Protein AF-A0A2R6RIH4-F1 (afdb_monomer_lite)

Secondary structure (DSSP, 8-state):
--HHHHHHHHHHHHHHHHHHT---SSSS-HHHHHHHHHHT--TTHHHHHHHH-TTHHHHHHHTT-----GGG-----GGGS-HHHHTTSPTTHHHHHHHHHHHHHHHHHHHHHHHHHHHHHHHHHHHHHHHHTTS-S-----TT--PPPGGGSTTSSSSSSHHHHHHHHHHHHHHHHHHHHHHHHHHHHHHHHHHHHHHHHHHHHHHHHHHHHHHHHHPPPSS-HHHHHHHHHHHHHHHHHHHHHHHHHHHHHHS--SSS----TT----------------PPPP---------------

Organism: NCBI:txid98765

Foldseek 3Di:
DALVVVLVVVVVVQVVCVVVPVDAQDPAHLLNLLVCLVVVPDPPSVVVCCSQQVCVVVVVVVVVPPDDDSVSDDSDALVNDDPVSNVVGHPCSVVSNVVSLVNVLVNLVVVLVVLVVVLVVLVVVVVVVVVVVVDPDDDDPDVVPPPDPCVLVVQPPDPDDPNVVVVVVSVVVSVVSVVVNVVVVVVVVVVVVVVVVVLVVLLVVLQVQLVVLQVQLVDDDPDDPVVNVVSNVVSNVSSVVSVVVSVVSCVVVVVDPPDPDPPPVPVPPPDPPPPPPPPDDDDDDDDDDDDDDDDDDDDDD

Sequence (301 aa):
MSEADIRLQLAEEDGSAMEEGEASLHEISPSSMLVALLELEDQHIRTVQAIYMPCLYQVLARHNIQNYLPEDSLLLLPSQLDHKDLNLCQPGLAELEEKLRDTQMCDSLDKLRIQLHIQARLINFKQQNALDGLLPDAAVVSEGNSQVSWIWMAADSSESGIGDSVLIGMQDALRVEWLKTRARVMRYNEEVQLIKEEMQRTLLTLEYSAYEWDECASVEFETCPIRQSGLMAYAARQANIHQVIKAKFSSIWSLRPLTASLQTEDLDVEGKHIEVASDNESEPASDDDIDIPGDVDSEEE

Structure (mmCIF, N/CA/C/O backbone):
data_AF-A0A2R6RIH4-F1
#
_entry.id   AF-A0A2R6RIH4-F1
#
loop_
_atom_site.group_PDB
_atom_site.id
_atom_site.type_symbol
_atom_site.label_atom_id
_atom_site.label_alt_id
_atom_site.label_comp_id
_atom_site.label_asym_id
_atom_site.label_entity_id
_atom_site.label_seq_id
_atom_site.pdbx_PDB_ins_code
_atom_site.Cartn_x
_atom_site.Cartn_y
_atom_site.Cartn_z
_atom_site.occupancy
_atom_site.B_iso_or_equiv
_atom_site.auth_seq_id
_atom_site.auth_comp_id
_atom_site.auth_asym_id
_atom_site.auth_atom_id
_atom_site.pdbx_PDB_model_num
ATOM 1 N N . MET A 1 1 ? 0.452 11.745 -17.351 1.00 62.38 1 MET A N 1
ATOM 2 C CA . MET A 1 1 ? 1.651 12.410 -16.811 1.00 62.38 1 MET A CA 1
ATOM 3 C C . MET A 1 1 ? 2.709 11.343 -16.746 1.00 62.38 1 MET A C 1
ATOM 5 O O . MET A 1 1 ? 2.379 10.268 -16.263 1.00 62.38 1 MET A O 1
ATOM 9 N N . SER A 1 2 ? 3.878 11.598 -17.319 1.00 83.44 2 SER A N 1
ATOM 10 C CA . SER A 1 2 ? 4.973 10.632 -17.303 1.00 83.44 2 SER A CA 1
ATOM 11 C C . SER A 1 2 ? 5.667 10.616 -15.941 1.00 83.44 2 SER A C 1
ATOM 13 O O . SER A 1 2 ? 5.574 11.575 -15.171 1.00 83.44 2 SER A O 1
ATOM 15 N N . GLU A 1 3 ? 6.397 9.545 -15.657 1.00 83.12 3 GLU A N 1
ATOM 16 C CA . GLU A 1 3 ? 7.291 9.425 -14.506 1.00 83.12 3 GLU A CA 1
ATOM 17 C C . GLU A 1 3 ? 8.266 10.607 -14.442 1.00 83.12 3 GLU A C 1
ATOM 19 O O . GLU A 1 3 ? 8.484 11.174 -13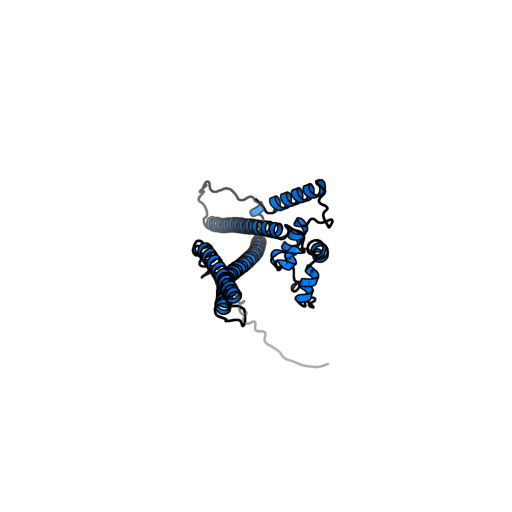.374 1.00 83.12 3 GLU A O 1
ATOM 24 N N . ALA A 1 4 ? 8.804 11.034 -15.589 1.00 84.88 4 ALA A N 1
ATOM 25 C CA . ALA A 1 4 ? 9.708 12.177 -15.677 1.00 84.88 4 ALA A CA 1
ATOM 26 C C . ALA A 1 4 ? 9.027 13.495 -15.275 1.00 84.88 4 ALA A C 1
ATOM 28 O O . ALA A 1 4 ? 9.626 14.286 -14.545 1.00 84.88 4 ALA A O 1
ATOM 29 N N . ASP A 1 5 ? 7.773 13.706 -15.689 1.00 86.88 5 ASP A N 1
ATOM 30 C CA . ASP A 1 5 ? 7.004 14.898 -15.305 1.00 86.88 5 ASP A CA 1
ATOM 31 C C . ASP A 1 5 ? 6.797 14.950 -13.788 1.00 86.88 5 ASP A C 1
ATOM 33 O O . ASP A 1 5 ? 6.859 16.014 -13.182 1.00 86.88 5 ASP A O 1
ATOM 37 N N . ILE A 1 6 ? 6.569 13.795 -13.161 1.00 87.62 6 ILE A N 1
ATOM 38 C CA . ILE A 1 6 ? 6.285 13.710 -11.726 1.00 87.62 6 ILE A CA 1
ATOM 39 C C . ILE A 1 6 ? 7.560 13.800 -10.902 1.00 87.62 6 ILE A C 1
ATOM 41 O O . ILE A 1 6 ? 7.557 14.468 -9.876 1.00 87.62 6 ILE A O 1
ATOM 45 N N . ARG A 1 7 ? 8.670 13.226 -11.372 1.00 87.06 7 ARG A N 1
ATOM 46 C CA . ARG A 1 7 ? 9.992 13.461 -10.773 1.00 87.06 7 ARG A CA 1
ATOM 47 C C . ARG A 1 7 ? 10.363 14.940 -10.806 1.00 87.06 7 ARG A C 1
ATOM 49 O O . ARG A 1 7 ? 10.884 15.452 -9.823 1.00 87.06 7 ARG A O 1
ATOM 56 N N . LEU A 1 8 ? 10.077 15.620 -11.916 1.00 90.00 8 LEU A N 1
ATOM 57 C CA . LEU A 1 8 ? 10.329 17.050 -12.055 1.00 90.00 8 LEU A CA 1
ATOM 58 C C . LEU A 1 8 ? 9.446 17.868 -11.108 1.00 90.00 8 LEU A C 1
ATOM 60 O O . LEU A 1 8 ? 9.967 18.710 -10.390 1.00 90.00 8 LEU A O 1
ATOM 64 N N . GLN A 1 9 ? 8.148 17.565 -11.037 1.00 90.44 9 GLN A N 1
ATOM 65 C CA . GLN A 1 9 ? 7.240 18.218 -10.088 1.00 90.44 9 GLN A CA 1
ATOM 66 C C . GLN A 1 9 ? 7.666 18.014 -8.636 1.00 90.44 9 GLN A C 1
ATOM 68 O O . GLN A 1 9 ? 7.713 18.975 -7.882 1.00 90.44 9 GLN A O 1
ATOM 73 N N . LEU A 1 10 ? 8.008 16.783 -8.246 1.00 87.94 10 LEU A N 1
ATOM 74 C CA . LEU A 1 10 ? 8.470 16.495 -6.889 1.00 87.94 10 LEU A CA 1
ATOM 75 C C . LEU A 1 10 ? 9.775 17.239 -6.578 1.00 87.94 10 LEU A C 1
ATOM 77 O O . LEU A 1 10 ? 9.909 17.796 -5.498 1.00 87.94 10 LEU A O 1
ATOM 81 N N . ALA A 1 11 ? 10.701 17.332 -7.536 1.00 87.19 11 ALA A N 1
ATOM 82 C CA . ALA A 1 11 ? 11.927 18.108 -7.365 1.00 87.19 11 ALA A CA 1
ATOM 83 C C . ALA A 1 11 ? 11.664 19.623 -7.224 1.00 87.19 11 ALA A C 1
ATOM 85 O O . ALA A 1 11 ? 12.352 20.291 -6.452 1.00 87.19 11 ALA A O 1
ATOM 86 N N . GLU A 1 12 ? 10.679 20.170 -7.944 1.00 89.25 12 GLU A N 1
ATOM 87 C CA . GLU A 1 12 ? 10.238 21.566 -7.801 1.00 89.25 12 GLU A CA 1
ATOM 88 C C . GLU A 1 12 ? 9.546 21.818 -6.451 1.00 89.25 12 GLU A C 1
ATOM 90 O O . GLU A 1 12 ? 9.810 22.834 -5.804 1.00 89.25 12 GLU A O 1
ATOM 95 N N . GLU A 1 13 ? 8.695 20.888 -6.004 1.00 86.69 13 GLU A N 1
ATOM 96 C CA . GLU A 1 13 ? 8.026 20.921 -4.696 1.00 86.69 13 GLU A CA 1
ATOM 97 C C . GLU A 1 13 ? 9.057 20.874 -3.556 1.00 86.69 13 GLU A C 1
ATOM 99 O O . GLU A 1 13 ? 9.022 21.717 -2.660 1.00 86.69 13 GLU A O 1
ATOM 104 N N . ASP A 1 14 ? 10.037 19.970 -3.632 1.00 85.31 14 ASP A N 1
ATOM 105 C CA . ASP A 1 14 ? 11.119 19.864 -2.649 1.00 85.31 14 ASP A CA 1
ATOM 106 C C . ASP A 1 14 ? 12.011 21.114 -2.625 1.00 85.31 14 ASP A C 1
ATOM 108 O O . ASP A 1 14 ? 12.430 21.564 -1.558 1.00 85.31 14 ASP A O 1
ATOM 112 N N . GLY A 1 15 ? 12.293 21.703 -3.794 1.00 82.75 15 GLY A N 1
ATOM 113 C CA . GLY A 1 15 ? 13.028 22.965 -3.895 1.00 82.75 15 GLY A CA 1
ATOM 114 C C . GLY A 1 15 ? 12.258 24.137 -3.279 1.00 82.75 15 GLY A C 1
ATOM 115 O O . GLY A 1 15 ? 12.837 24.945 -2.556 1.00 82.75 15 GLY A O 1
ATOM 116 N N . SER A 1 16 ? 10.943 24.190 -3.495 1.00 83.44 16 SER A N 1
ATOM 117 C CA . SER A 1 16 ? 10.070 25.214 -2.907 1.00 83.44 16 SER A CA 1
ATOM 118 C C . SER A 1 16 ? 9.991 25.072 -1.382 1.00 83.44 16 SER A C 1
ATOM 120 O O . SER A 1 16 ? 10.084 26.069 -0.670 1.00 83.44 16 SER A O 1
ATOM 122 N N . ALA A 1 17 ? 9.921 23.842 -0.862 1.00 80.12 17 ALA A N 1
ATOM 123 C CA . ALA A 1 17 ? 9.946 23.573 0.577 1.00 80.12 17 ALA A CA 1
ATOM 124 C C . ALA A 1 17 ? 11.257 24.049 1.235 1.00 80.12 17 ALA A C 1
ATOM 126 O O . ALA A 1 17 ? 11.236 24.653 2.312 1.00 80.12 17 ALA A O 1
ATOM 127 N N . MET A 1 18 ? 12.399 23.873 0.556 1.00 76.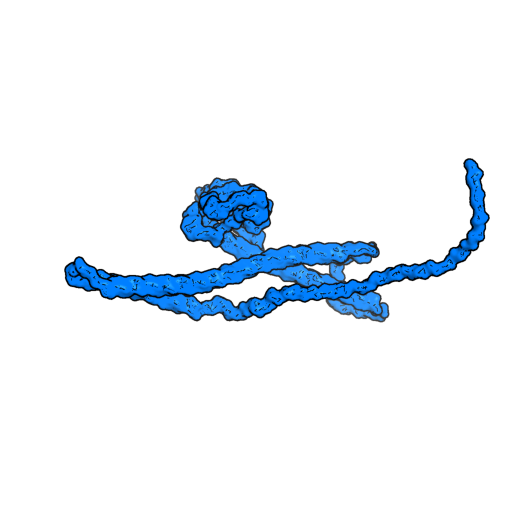06 18 MET A N 1
ATOM 128 C CA . MET A 1 18 ? 13.684 24.422 1.010 1.00 76.06 18 MET A CA 1
ATOM 129 C C . MET A 1 18 ? 13.679 25.959 1.071 1.00 76.06 18 MET A C 1
ATOM 131 O O . MET A 1 18 ? 14.247 26.535 2.002 1.00 76.06 18 MET A O 1
ATOM 135 N N . GLU A 1 19 ? 13.043 26.630 0.105 1.00 79.88 19 GLU A N 1
ATOM 136 C CA . GLU A 1 19 ? 12.907 28.095 0.075 1.00 79.88 19 GLU A CA 1
ATOM 137 C C . GLU A 1 19 ? 11.942 28.625 1.149 1.00 79.88 19 GLU A C 1
ATOM 139 O O . GLU A 1 19 ? 12.184 29.684 1.735 1.00 79.88 19 GLU A O 1
ATOM 144 N N . GLU A 1 20 ? 10.884 27.871 1.458 1.00 80.62 20 GLU A N 1
ATOM 145 C CA . GLU A 1 20 ? 9.911 28.172 2.518 1.00 80.62 20 GLU A CA 1
ATOM 146 C C . GLU A 1 20 ? 10.450 27.904 3.938 1.00 80.62 20 GLU A C 1
ATOM 148 O O . GLU A 1 20 ? 9.831 28.294 4.932 1.00 80.62 20 GLU A O 1
ATOM 153 N N . GLY A 1 21 ? 11.648 27.321 4.048 1.00 68.00 21 GLY A N 1
ATOM 154 C CA . GLY A 1 21 ? 12.350 27.089 5.310 1.00 68.00 21 GLY A CA 1
ATOM 155 C C . GLY A 1 21 ? 12.102 25.714 5.935 1.00 68.00 21 GLY A C 1
ATOM 156 O O . GLY A 1 21 ? 12.542 25.484 7.066 1.00 68.00 21 GLY A O 1
ATOM 157 N N . GLU A 1 22 ? 11.452 24.788 5.224 1.00 70.44 22 GLU A N 1
ATOM 158 C CA . GLU A 1 22 ? 11.471 23.367 5.573 1.00 70.44 22 GLU A CA 1
ATOM 159 C C . GLU A 1 22 ? 12.844 22.784 5.214 1.00 70.44 22 GLU A C 1
ATOM 161 O O . GLU A 1 22 ? 13.192 22.550 4.059 1.00 70.44 22 GLU A O 1
ATOM 166 N N . ALA A 1 23 ? 13.679 22.586 6.234 1.00 62.72 23 ALA A N 1
ATOM 167 C CA . ALA A 1 23 ? 15.026 22.071 6.043 1.00 62.72 23 ALA A CA 1
ATOM 168 C C . ALA A 1 23 ? 15.000 20.576 5.691 1.00 62.72 23 ALA A C 1
ATOM 170 O O . ALA A 1 23 ? 14.587 19.738 6.496 1.00 62.72 23 ALA A O 1
ATOM 171 N N . SER A 1 24 ? 15.527 20.230 4.517 1.00 70.44 24 SER A N 1
ATOM 172 C CA . SER A 1 24 ? 15.856 18.852 4.159 1.00 70.44 24 SER A CA 1
ATOM 173 C C . SER A 1 24 ? 16.867 18.261 5.147 1.00 70.44 24 SER A C 1
ATOM 175 O O . SER A 1 24 ? 17.887 18.881 5.454 1.00 70.44 24 SER A O 1
ATOM 177 N N . LEU A 1 25 ? 16.621 17.035 5.609 1.00 78.12 25 LEU A N 1
ATOM 178 C CA . LEU A 1 25 ? 17.495 16.352 6.571 1.00 78.12 25 LEU A CA 1
ATOM 179 C C . LEU A 1 25 ? 18.835 15.881 5.965 1.00 78.12 25 LEU A C 1
ATOM 181 O O . LEU A 1 25 ? 19.780 15.610 6.705 1.00 78.12 25 LEU A O 1
ATOM 185 N N . HIS A 1 26 ? 18.922 15.784 4.635 1.00 83.69 26 HIS A N 1
ATOM 186 C CA . HIS A 1 26 ? 20.108 15.396 3.868 1.00 83.69 26 HIS A CA 1
ATOM 187 C C . HIS A 1 26 ? 20.197 16.212 2.566 1.00 83.69 26 HIS A C 1
ATOM 189 O O . HIS A 1 26 ? 19.210 16.800 2.132 1.00 83.69 26 HIS A O 1
ATOM 195 N N . GLU A 1 27 ? 21.361 16.199 1.906 1.00 81.38 27 GLU A N 1
ATOM 196 C CA . GLU A 1 27 ? 21.577 16.801 0.574 1.00 81.38 27 GLU A CA 1
ATOM 197 C C . GLU A 1 27 ? 20.688 16.187 -0.528 1.00 81.38 27 GLU A C 1
ATOM 199 O O . GLU A 1 27 ? 20.511 16.773 -1.591 1.00 81.38 27 GLU A O 1
ATOM 204 N N . ILE A 1 28 ? 20.124 15.002 -0.277 1.00 83.50 28 ILE A N 1
ATOM 205 C CA . ILE A 1 28 ? 19.259 14.260 -1.200 1.00 83.50 28 ILE A CA 1
ATOM 206 C C . ILE A 1 28 ? 17.846 14.353 -0.653 1.00 83.50 28 ILE A C 1
ATOM 208 O O . ILE A 1 28 ? 17.618 13.871 0.447 1.00 83.50 28 ILE A O 1
ATOM 212 N N . SER A 1 29 ? 16.919 14.923 -1.421 1.00 87.69 29 SER A N 1
ATOM 213 C CA . SER A 1 29 ? 15.502 15.010 -1.053 1.00 87.69 29 SER A CA 1
ATOM 214 C C . SER A 1 29 ? 14.873 13.629 -0.739 1.00 87.69 29 SER A C 1
ATOM 216 O O . SER A 1 29 ? 15.282 12.621 -1.330 1.00 87.69 29 SER A O 1
ATOM 218 N N . PRO A 1 30 ? 13.832 13.566 0.123 1.00 86.56 30 PRO A N 1
ATOM 219 C CA . PRO A 1 30 ? 13.026 12.358 0.308 1.00 86.56 30 PRO A CA 1
ATOM 220 C C . PRO A 1 30 ? 12.480 11.760 -1.003 1.00 86.56 30 PRO A C 1
ATOM 222 O O . PRO A 1 30 ? 12.482 10.537 -1.139 1.00 86.56 30 PRO A O 1
ATOM 225 N N . SER A 1 31 ? 12.053 12.571 -1.980 1.00 87.62 31 SER A N 1
ATOM 226 C CA . SER A 1 31 ? 11.521 12.067 -3.259 1.00 87.62 31 SER A CA 1
ATOM 227 C C . SER A 1 31 ? 12.607 11.375 -4.093 1.00 87.62 31 SER A C 1
ATOM 229 O O . SER A 1 31 ? 12.411 10.268 -4.591 1.00 87.62 31 SER A O 1
ATOM 231 N N . SER A 1 32 ? 13.793 11.984 -4.163 1.00 86.44 32 SER A N 1
ATOM 232 C CA . SER A 1 32 ? 14.973 11.445 -4.846 1.00 86.44 32 SER A CA 1
ATOM 233 C C . SER A 1 32 ? 15.466 10.151 -4.190 1.00 86.44 32 SER A C 1
ATOM 235 O O . SER A 1 32 ? 15.774 9.174 -4.872 1.00 86.44 32 SER A O 1
ATOM 237 N N . MET A 1 33 ? 15.442 10.094 -2.855 1.00 87.50 33 MET A N 1
ATOM 238 C CA . MET A 1 33 ? 15.751 8.880 -2.099 1.00 87.50 33 MET A CA 1
ATOM 239 C C . MET A 1 33 ? 14.767 7.740 -2.411 1.00 87.50 33 MET A C 1
ATOM 241 O O . MET A 1 33 ? 15.203 6.609 -2.632 1.00 87.50 33 MET A O 1
ATOM 245 N N . LEU A 1 34 ? 13.460 8.021 -2.491 1.00 86.25 34 LEU A N 1
ATOM 246 C CA . LEU A 1 34 ? 12.448 7.020 -2.853 1.00 86.25 34 LEU A CA 1
ATOM 247 C C . LEU A 1 34 ? 12.602 6.519 -4.293 1.00 86.25 34 LEU A C 1
ATOM 249 O O . LEU A 1 34 ? 12.455 5.323 -4.537 1.00 86.25 34 LEU A O 1
ATOM 253 N N . VAL A 1 35 ? 12.930 7.402 -5.238 1.00 85.56 35 VAL A N 1
ATOM 254 C CA . VAL A 1 35 ? 13.228 7.012 -6.624 1.00 85.56 35 VAL A CA 1
ATOM 255 C C . VAL A 1 35 ? 14.413 6.047 -6.666 1.00 85.56 35 VAL A C 1
ATOM 257 O O . VAL A 1 35 ? 14.291 4.967 -7.240 1.00 85.56 35 VAL A O 1
ATOM 260 N N . ALA A 1 36 ? 15.510 6.373 -5.978 1.00 81.50 36 ALA A N 1
ATOM 261 C CA . ALA A 1 36 ? 16.678 5.498 -5.902 1.00 81.50 36 ALA A CA 1
ATOM 262 C C . ALA A 1 36 ? 16.346 4.137 -5.256 1.00 81.50 36 ALA A C 1
ATOM 264 O O . ALA A 1 36 ? 16.794 3.095 -5.743 1.00 81.50 36 ALA A O 1
ATOM 265 N N . LEU A 1 37 ? 15.523 4.122 -4.195 1.00 80.94 37 LEU A N 1
ATOM 266 C CA . LEU A 1 37 ? 15.034 2.883 -3.569 1.00 80.94 37 LEU A CA 1
ATOM 267 C C . LEU A 1 37 ? 14.219 2.019 -4.539 1.00 80.94 37 LEU A C 1
ATOM 269 O O . LEU A 1 37 ? 14.363 0.797 -4.533 1.00 80.94 37 LEU A O 1
ATOM 273 N N . LEU A 1 38 ? 13.358 2.637 -5.350 1.00 78.69 38 LEU A N 1
ATOM 274 C CA . LEU A 1 38 ? 12.513 1.939 -6.320 1.00 78.69 38 LEU A CA 1
ATOM 275 C C . LEU A 1 38 ? 13.309 1.411 -7.523 1.00 78.69 38 LEU A C 1
ATOM 277 O O . LEU A 1 38 ? 12.962 0.358 -8.061 1.00 78.69 38 LEU A O 1
ATOM 281 N N . GLU A 1 39 ? 14.361 2.116 -7.942 1.00 75.12 39 GLU A N 1
ATOM 282 C CA . GLU A 1 39 ? 15.200 1.737 -9.088 1.00 75.12 39 GLU A CA 1
ATOM 283 C C . GLU A 1 39 ? 16.281 0.699 -8.746 1.00 75.12 39 GLU A C 1
ATOM 285 O O . GLU A 1 39 ? 16.836 0.092 -9.658 1.00 75.12 39 GLU A O 1
ATOM 290 N N . LEU A 1 40 ? 16.511 0.403 -7.457 1.00 68.56 40 LEU A N 1
ATOM 291 C CA . LEU A 1 40 ? 17.536 -0.541 -6.973 1.00 68.56 40 LEU A CA 1
ATOM 292 C C . LEU A 1 40 ? 18.973 -0.150 -7.373 1.00 68.56 40 LEU A C 1
ATOM 294 O O . LEU A 1 40 ? 19.855 -1.008 -7.411 1.00 68.56 40 LEU A O 1
ATOM 298 N N . GLU A 1 41 ? 19.221 1.123 -7.687 1.00 52.12 41 GLU A N 1
ATOM 299 C CA . GLU A 1 41 ? 20.439 1.521 -8.405 1.00 52.12 41 GLU A CA 1
ATOM 300 C C . GLU A 1 41 ? 21.650 1.865 -7.528 1.00 52.12 41 GLU A C 1
ATOM 302 O O . GLU A 1 41 ? 22.717 2.108 -8.084 1.00 52.12 41 GLU A O 1
ATOM 307 N N . ASP A 1 42 ? 21.579 1.829 -6.189 1.00 54.94 42 ASP A N 1
ATOM 308 C CA . ASP A 1 42 ? 22.734 2.292 -5.408 1.00 54.94 42 ASP A CA 1
ATOM 309 C C . ASP A 1 42 ? 22.991 1.613 -4.055 1.00 54.94 42 ASP A C 1
ATOM 311 O O . ASP A 1 42 ? 22.120 1.454 -3.198 1.00 54.94 42 ASP A O 1
ATOM 315 N N . GLN A 1 43 ? 24.265 1.292 -3.808 1.00 55.66 43 GLN A N 1
ATOM 316 C CA . GLN A 1 43 ? 24.743 0.733 -2.534 1.00 55.66 43 GLN A CA 1
ATOM 317 C C . GLN A 1 43 ? 24.736 1.775 -1.396 1.00 55.66 43 GLN A C 1
ATOM 319 O O . GLN A 1 43 ? 24.762 1.407 -0.220 1.00 55.66 43 GLN A O 1
ATOM 324 N N . HIS A 1 44 ? 24.660 3.070 -1.724 1.00 60.06 44 HIS A N 1
ATOM 325 C CA . HIS A 1 44 ? 24.663 4.175 -0.757 1.00 60.06 44 HIS A CA 1
ATOM 326 C C . HIS A 1 44 ? 23.282 4.535 -0.190 1.00 60.06 44 HIS A C 1
ATOM 328 O O . HIS A 1 44 ? 23.192 5.381 0.697 1.00 60.06 44 HIS A O 1
ATOM 334 N N . ILE A 1 45 ? 22.199 3.885 -0.625 1.00 73.44 45 ILE A N 1
ATOM 335 C CA . ILE A 1 45 ? 20.844 4.307 -0.238 1.00 73.44 45 ILE A CA 1
ATOM 336 C C . ILE A 1 45 ? 20.571 4.094 1.259 1.00 73.44 45 ILE A C 1
ATOM 338 O O . ILE A 1 45 ? 19.846 4.875 1.865 1.00 73.44 45 ILE A O 1
ATOM 342 N N . ARG A 1 46 ? 21.198 3.105 1.912 1.00 74.81 46 ARG A N 1
ATOM 343 C CA . ARG A 1 46 ? 20.911 2.781 3.326 1.00 74.81 46 ARG A CA 1
ATOM 344 C C . ARG A 1 46 ? 21.262 3.908 4.301 1.00 74.81 46 ARG A C 1
ATOM 346 O O . ARG A 1 46 ? 20.581 4.063 5.313 1.00 74.81 46 ARG A O 1
ATOM 353 N N . THR A 1 47 ? 22.307 4.690 4.019 1.00 77.19 47 THR A N 1
ATOM 354 C CA . THR A 1 47 ? 22.704 5.813 4.884 1.00 77.19 47 THR A CA 1
ATOM 355 C C . THR A 1 47 ? 21.689 6.944 4.800 1.00 77.19 47 THR A C 1
ATOM 357 O O . THR A 1 47 ? 21.248 7.443 5.831 1.00 77.19 47 THR A O 1
ATOM 360 N N . VAL A 1 48 ? 21.267 7.287 3.584 1.00 82.00 48 VAL A N 1
ATOM 361 C CA . VAL A 1 48 ? 20.265 8.325 3.312 1.00 82.00 48 VAL A CA 1
ATOM 362 C C . VAL A 1 48 ? 18.896 7.883 3.824 1.00 82.00 48 VAL A C 1
ATOM 364 O O . VAL A 1 48 ? 18.206 8.633 4.508 1.00 82.00 48 VAL A O 1
ATOM 367 N N . GLN A 1 49 ? 18.529 6.628 3.581 1.00 84.25 49 GLN A N 1
ATOM 368 C CA . GLN A 1 49 ? 17.279 6.042 4.042 1.00 84.25 49 GLN A CA 1
ATOM 369 C C . GLN A 1 49 ? 17.155 6.101 5.567 1.00 84.25 49 GLN A C 1
ATOM 371 O O . GLN A 1 49 ? 16.096 6.448 6.073 1.00 84.25 49 GLN A O 1
ATOM 376 N N . ALA A 1 50 ? 18.230 5.835 6.314 1.00 83.56 50 ALA A N 1
ATOM 377 C CA . ALA A 1 50 ? 18.209 5.925 7.772 1.00 83.56 50 ALA A CA 1
ATOM 378 C C . ALA A 1 50 ? 17.959 7.346 8.313 1.00 83.56 50 ALA A C 1
ATOM 380 O O . ALA A 1 50 ? 17.494 7.484 9.444 1.00 83.56 50 ALA A O 1
ATOM 381 N N . ILE A 1 51 ? 18.258 8.389 7.531 1.00 86.62 51 ILE A N 1
ATOM 382 C CA . ILE A 1 51 ? 17.996 9.787 7.903 1.00 86.62 51 ILE A CA 1
ATOM 383 C C . ILE A 1 51 ? 16.494 10.082 7.813 1.00 86.62 51 ILE A C 1
ATOM 385 O O . ILE A 1 51 ? 15.919 10.653 8.737 1.00 86.62 51 ILE A O 1
ATOM 389 N N . TYR A 1 52 ? 15.853 9.643 6.728 1.00 86.56 52 TYR A N 1
ATOM 390 C CA . TYR A 1 52 ? 14.419 9.840 6.477 1.00 86.56 52 TYR A CA 1
ATOM 391 C C . TYR A 1 52 ? 13.520 8.822 7.198 1.00 86.56 52 TYR A C 1
ATOM 393 O O . TYR A 1 52 ? 12.344 9.088 7.459 1.00 86.56 52 TYR A O 1
ATOM 401 N N . MET A 1 53 ? 14.080 7.661 7.542 1.00 87.94 53 MET A N 1
ATOM 402 C CA . MET A 1 53 ? 13.392 6.505 8.115 1.00 87.94 53 MET A CA 1
ATOM 403 C C . MET A 1 53 ? 14.163 5.964 9.342 1.00 87.94 53 MET A C 1
ATOM 405 O O . MET A 1 53 ? 14.764 4.886 9.288 1.00 87.94 53 MET A O 1
ATOM 409 N N . PRO A 1 54 ? 14.156 6.675 10.485 1.00 85.00 54 PRO A N 1
ATOM 410 C CA . PRO A 1 54 ? 14.991 6.350 11.651 1.00 85.00 54 PRO A CA 1
ATOM 411 C C . PRO A 1 54 ? 14.737 4.957 12.247 1.00 85.00 54 PRO A C 1
ATOM 413 O O . PRO A 1 54 ? 15.622 4.356 12.860 1.00 85.00 54 PRO A O 1
ATOM 416 N N . CYS A 1 55 ? 13.534 4.409 12.049 1.00 83.62 55 CYS A N 1
ATOM 417 C CA . CYS A 1 55 ? 13.154 3.076 12.521 1.00 83.62 55 CYS A CA 1
ATOM 418 C C . CYS A 1 55 ? 13.755 1.917 11.735 1.00 83.62 55 CYS A C 1
ATOM 420 O O . CYS A 1 55 ? 13.670 0.774 12.190 1.00 83.62 55 CYS A O 1
ATOM 422 N N . LEU A 1 56 ? 14.405 2.192 10.603 1.00 80.38 56 LEU A N 1
ATOM 423 C CA . LEU A 1 56 ? 14.968 1.180 9.718 1.00 80.38 56 LEU A CA 1
ATOM 424 C C . LEU A 1 56 ? 15.833 0.162 10.459 1.00 80.38 56 LEU A C 1
ATOM 426 O O . LEU A 1 56 ? 15.613 -1.038 10.340 1.00 80.38 56 LEU A O 1
ATOM 430 N N . TYR A 1 57 ? 16.771 0.623 11.285 1.00 78.25 57 TYR A N 1
ATOM 431 C CA . TYR A 1 57 ? 17.673 -0.277 12.005 1.00 78.25 57 TYR A CA 1
ATOM 432 C C . TYR A 1 57 ? 16.956 -1.150 13.034 1.00 78.25 57 TYR A C 1
ATOM 434 O O . TYR A 1 57 ? 17.353 -2.294 13.242 1.00 78.25 57 TYR A O 1
ATOM 442 N N . GLN A 1 58 ? 15.891 -0.644 13.661 1.00 81.44 58 GLN A N 1
ATOM 443 C CA . GLN A 1 58 ? 15.107 -1.427 14.617 1.00 81.44 58 GLN A CA 1
ATOM 444 C C . GLN A 1 58 ? 14.329 -2.534 13.907 1.00 81.44 58 GLN A C 1
ATOM 446 O O . GLN A 1 58 ? 14.294 -3.666 14.388 1.00 81.44 58 GLN A O 1
ATOM 451 N N . VAL A 1 59 ? 13.746 -2.223 12.750 1.00 79.50 59 VAL A N 1
ATOM 452 C CA . VAL A 1 59 ? 13.002 -3.186 11.932 1.00 79.50 59 VAL A CA 1
ATOM 453 C C . VAL A 1 59 ? 13.952 -4.234 11.348 1.00 79.50 59 VAL A C 1
ATOM 455 O O . VAL A 1 59 ? 13.728 -5.429 11.526 1.00 79.50 59 VAL A O 1
ATOM 458 N N . LEU A 1 60 ? 15.078 -3.818 10.765 1.00 77.88 60 LEU A N 1
ATOM 459 C CA . LEU A 1 60 ? 16.098 -4.735 10.242 1.00 77.88 60 LEU A CA 1
ATOM 460 C C . LEU A 1 60 ? 16.670 -5.660 11.331 1.00 77.88 60 LEU A C 1
ATOM 462 O O . LEU A 1 60 ? 16.860 -6.851 11.086 1.00 77.88 60 LEU A O 1
ATOM 466 N N . ALA A 1 61 ? 16.891 -5.145 12.547 1.00 78.06 61 ALA A N 1
ATOM 467 C CA . ALA A 1 61 ? 17.352 -5.952 13.676 1.00 78.06 61 ALA A CA 1
ATOM 468 C C . ALA A 1 61 ? 16.318 -7.008 14.111 1.00 78.06 61 ALA A C 1
ATOM 470 O O . ALA A 1 61 ? 16.702 -8.124 14.457 1.00 78.06 61 ALA A O 1
ATOM 471 N N . ARG A 1 62 ? 15.011 -6.696 14.058 1.00 75.81 62 ARG A N 1
ATOM 472 C CA . ARG A 1 62 ? 13.929 -7.666 14.335 1.00 75.81 62 ARG A CA 1
ATOM 473 C C . ARG A 1 62 ? 13.888 -8.793 13.305 1.00 75.81 62 ARG A C 1
ATOM 475 O O . ARG A 1 62 ? 13.617 -9.931 13.672 1.00 75.81 62 ARG A O 1
ATOM 482 N N . HIS A 1 63 ? 14.188 -8.491 12.044 1.00 68.62 63 HIS A N 1
ATOM 483 C CA . HIS A 1 63 ? 14.204 -9.477 10.961 1.00 68.62 63 HIS A CA 1
ATOM 484 C C . HIS A 1 63 ? 15.461 -10.368 10.938 1.00 68.62 63 HIS A C 1
ATOM 486 O O . HIS A 1 63 ? 15.569 -11.222 10.065 1.00 68.62 63 HIS A O 1
ATOM 492 N N . ASN A 1 64 ? 16.382 -10.217 11.904 1.00 62.28 64 ASN A N 1
ATOM 493 C CA . ASN A 1 64 ? 17.590 -11.037 12.077 1.00 62.28 64 ASN A CA 1
ATOM 494 C C . ASN A 1 64 ? 18.376 -11.271 10.773 1.00 62.28 64 ASN A C 1
ATOM 496 O O . ASN A 1 64 ? 18.815 -12.383 10.474 1.00 62.28 64 ASN A O 1
ATOM 500 N N . ILE A 1 65 ? 18.533 -10.218 9.971 1.00 58.25 65 ILE A N 1
ATOM 501 C CA . ILE A 1 65 ? 19.224 -10.302 8.685 1.00 58.25 65 ILE A CA 1
ATOM 502 C C . ILE A 1 65 ? 20.727 -10.297 8.971 1.00 58.25 65 ILE A C 1
ATOM 504 O O . ILE A 1 65 ? 21.362 -9.249 9.050 1.00 58.25 65 ILE A O 1
ATOM 508 N N . GLN A 1 66 ? 21.295 -11.482 9.177 1.00 52.53 66 GLN A N 1
ATOM 509 C CA . GLN A 1 66 ? 22.744 -11.699 9.232 1.00 52.53 66 GLN A CA 1
ATOM 510 C C . GLN A 1 66 ? 23.327 -12.165 7.883 1.00 52.53 66 G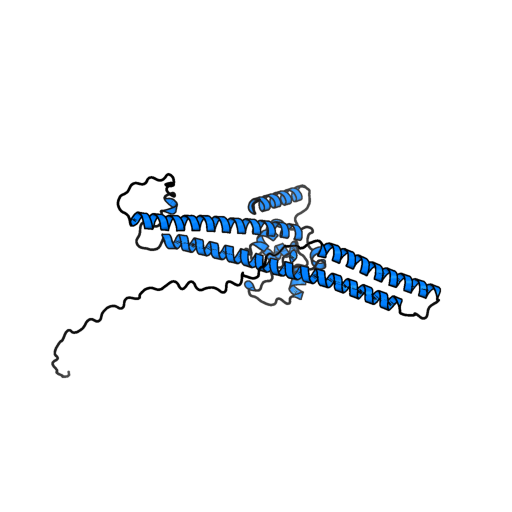LN A C 1
ATOM 512 O O . GLN A 1 66 ? 24.455 -12.647 7.851 1.00 52.53 66 GLN A O 1
ATOM 517 N N . ASN A 1 67 ? 22.604 -12.025 6.765 1.00 48.09 67 ASN A N 1
ATOM 518 C CA . ASN A 1 67 ? 23.059 -12.539 5.469 1.00 48.09 67 ASN A CA 1
ATOM 519 C C . ASN A 1 67 ? 23.714 -11.465 4.588 1.00 48.09 67 ASN A C 1
ATOM 521 O O . ASN A 1 67 ? 23.203 -10.365 4.407 1.00 48.09 67 ASN A O 1
ATOM 525 N N . TYR A 1 68 ? 24.886 -11.834 4.066 1.00 53.62 68 TYR A N 1
ATOM 526 C CA . TYR A 1 68 ? 25.911 -10.987 3.450 1.00 53.62 68 TYR A CA 1
ATOM 527 C C . TYR A 1 68 ? 25.800 -10.874 1.917 1.00 53.62 68 TYR A C 1
ATOM 529 O O . TYR A 1 68 ? 26.727 -10.376 1.276 1.00 53.62 68 TYR A O 1
ATOM 537 N N . LEU A 1 69 ? 24.707 -11.353 1.313 1.00 58.75 69 LEU A N 1
ATOM 538 C CA . LEU A 1 69 ? 24.503 -11.286 -0.134 1.00 58.75 69 LEU A CA 1
ATOM 539 C C . LEU A 1 69 ? 23.698 -10.029 -0.506 1.00 58.75 69 LEU A C 1
ATOM 541 O O . LEU A 1 69 ? 22.721 -9.709 0.173 1.00 58.75 69 LEU A O 1
ATOM 545 N N . PRO A 1 70 ? 24.074 -9.313 -1.582 1.00 60.25 70 PRO A N 1
ATOM 546 C CA . PRO A 1 70 ? 23.356 -8.115 -2.024 1.00 60.25 70 PRO A CA 1
ATOM 547 C C . PRO A 1 70 ? 21.892 -8.406 -2.397 1.00 60.25 70 PRO A C 1
ATOM 549 O O . PRO A 1 70 ? 21.033 -7.546 -2.209 1.00 60.25 70 PRO A O 1
ATOM 552 N N . GLU A 1 71 ? 21.605 -9.630 -2.844 1.00 58.94 71 GLU A N 1
ATOM 553 C CA . GLU A 1 71 ? 20.272 -10.110 -3.235 1.00 58.94 71 GLU A CA 1
ATOM 554 C C . GLU A 1 71 ? 19.326 -10.325 -2.038 1.00 58.94 71 GLU A C 1
ATOM 556 O O . GLU A 1 71 ? 18.120 -10.140 -2.169 1.00 58.94 71 GLU A O 1
ATOM 561 N N . ASP A 1 72 ? 19.867 -10.624 -0.852 1.00 62.22 72 ASP A N 1
ATOM 562 C CA . ASP A 1 72 ? 19.092 -10.841 0.384 1.00 62.22 72 ASP A CA 1
ATOM 563 C C . ASP A 1 72 ? 18.911 -9.553 1.200 1.00 62.22 72 ASP A C 1
ATOM 565 O O . ASP A 1 72 ? 18.370 -9.545 2.313 1.00 62.22 72 ASP A O 1
ATOM 569 N N . SER A 1 73 ? 19.423 -8.439 0.681 1.00 66.50 73 SER A N 1
ATOM 570 C CA . SER A 1 73 ? 19.459 -7.189 1.411 1.00 66.50 73 SER A CA 1
ATOM 571 C C . SER A 1 73 ? 18.060 -6.559 1.406 1.00 66.50 73 SER A C 1
ATOM 573 O O . SER A 1 73 ? 17.615 -5.990 0.414 1.00 66.50 73 SER A O 1
ATOM 575 N N . LEU A 1 74 ? 17.334 -6.663 2.527 1.00 67.62 74 LEU A N 1
ATOM 576 C CA . LEU A 1 74 ? 15.971 -6.127 2.609 1.00 67.62 74 LEU A CA 1
ATOM 577 C C . LEU A 1 74 ? 15.976 -4.618 2.333 1.00 67.62 74 LEU A C 1
ATOM 579 O O . LEU A 1 74 ? 16.603 -3.829 3.054 1.00 67.62 74 LEU A O 1
ATOM 583 N N . LEU A 1 75 ? 15.294 -4.233 1.261 1.00 73.56 75 LEU A N 1
ATOM 584 C CA . LEU A 1 75 ? 14.996 -2.854 0.901 1.00 73.56 75 LEU A CA 1
ATOM 585 C C . LEU A 1 75 ? 13.598 -2.553 1.418 1.00 73.56 75 LEU A C 1
ATOM 587 O O . LEU A 1 75 ? 12.605 -2.823 0.750 1.00 73.56 75 LEU A O 1
ATOM 591 N N . LEU A 1 76 ? 13.543 -2.074 2.659 1.00 77.44 76 LEU A N 1
ATOM 592 C CA . LEU A 1 76 ? 12.288 -1.713 3.303 1.00 77.44 76 LEU A CA 1
ATOM 593 C C . LEU A 1 76 ? 11.779 -0.408 2.704 1.00 77.44 76 LEU A C 1
ATOM 595 O O . LEU A 1 76 ? 12.451 0.609 2.811 1.00 77.44 76 LEU A O 1
ATOM 599 N N . LEU A 1 77 ? 10.607 -0.420 2.091 1.00 83.88 77 LEU A N 1
ATOM 600 C CA . LEU A 1 77 ? 9.929 0.810 1.689 1.00 83.88 77 LEU A CA 1
ATOM 601 C C . LEU A 1 77 ? 8.956 1.278 2.784 1.00 83.88 77 LEU A C 1
ATOM 603 O O . LEU A 1 77 ? 8.535 0.455 3.600 1.00 83.88 77 LEU A O 1
ATOM 607 N N . PRO A 1 78 ? 8.574 2.569 2.818 1.00 84.81 78 PRO A N 1
ATOM 608 C CA . PRO A 1 78 ? 7.576 3.076 3.761 1.00 84.81 78 PRO A CA 1
ATOM 609 C C . PRO A 1 78 ? 6.304 2.217 3.826 1.00 84.81 78 PRO A C 1
ATOM 611 O O . PRO A 1 78 ? 5.864 1.853 4.912 1.00 84.81 78 PRO A O 1
ATOM 614 N N . SER A 1 79 ? 5.764 1.802 2.680 1.00 82.12 79 SER A N 1
ATOM 615 C CA . SER A 1 79 ? 4.577 0.938 2.575 1.00 82.12 79 SER A CA 1
ATOM 616 C C . SER A 1 79 ? 4.717 -0.439 3.239 1.00 82.12 79 SER A C 1
ATOM 618 O O . SER A 1 79 ? 3.716 -1.099 3.498 1.00 82.12 79 SER A O 1
ATOM 620 N N . GLN A 1 80 ? 5.941 -0.887 3.528 1.00 81.94 80 GLN A N 1
ATOM 621 C CA . GLN A 1 80 ? 6.223 -2.181 4.156 1.00 81.94 80 GLN A CA 1
ATOM 622 C C . GLN A 1 80 ? 6.350 -2.092 5.685 1.00 81.94 80 GLN A C 1
ATOM 624 O O . GLN A 1 80 ? 6.639 -3.093 6.341 1.00 81.94 80 GLN A O 1
ATOM 629 N N . LEU A 1 81 ? 6.173 -0.902 6.260 1.00 83.50 81 LEU A N 1
ATOM 630 C CA . LEU A 1 81 ? 6.286 -0.660 7.694 1.00 83.50 81 LEU A CA 1
ATOM 631 C C . LEU A 1 81 ? 4.921 -0.702 8.382 1.00 83.50 81 LEU A C 1
ATOM 633 O O . LEU A 1 81 ? 3.911 -0.273 7.831 1.00 83.50 81 LEU A O 1
ATOM 637 N N . ASP A 1 82 ? 4.911 -1.156 9.638 1.00 84.00 82 ASP A N 1
ATOM 638 C CA . ASP A 1 82 ? 3.736 -1.025 10.502 1.00 84.00 82 ASP A CA 1
ATOM 639 C C . ASP A 1 82 ? 3.441 0.461 10.769 1.00 84.00 82 ASP A C 1
ATOM 641 O O . ASP A 1 82 ? 4.353 1.289 10.840 1.00 84.00 82 ASP A O 1
ATOM 645 N N . HIS A 1 83 ? 2.176 0.807 11.012 1.00 81.75 83 HIS A N 1
ATOM 646 C CA . HIS A 1 83 ? 1.750 2.181 11.294 1.00 81.75 83 HIS A CA 1
ATOM 647 C C . HIS A 1 83 ? 2.536 2.824 12.445 1.00 81.75 83 HIS A C 1
ATOM 649 O O . HIS A 1 83 ? 2.782 4.029 12.448 1.00 81.75 83 HIS A O 1
ATOM 655 N N . LYS A 1 84 ? 2.960 2.023 13.428 1.00 84.31 84 LYS A N 1
ATOM 656 C CA . LYS A 1 84 ? 3.792 2.489 14.545 1.00 84.31 84 LYS A CA 1
ATOM 657 C C . LYS A 1 84 ? 5.181 2.932 14.095 1.00 84.31 84 LYS A C 1
ATOM 659 O O . LYS A 1 84 ? 5.659 3.957 14.572 1.00 84.31 84 LYS A O 1
ATOM 664 N N . ASP A 1 85 ? 5.800 2.172 13.198 1.00 84.50 85 ASP A N 1
ATOM 665 C CA . ASP A 1 85 ? 7.134 2.457 12.673 1.00 84.50 85 ASP A CA 1
ATOM 666 C C . ASP A 1 85 ? 7.071 3.571 11.603 1.00 84.50 85 ASP A C 1
ATOM 668 O O . ASP A 1 85 ? 7.968 4.410 11.539 1.00 84.50 85 ASP A O 1
ATOM 672 N N . LEU A 1 86 ? 5.969 3.668 10.844 1.00 84.50 86 LEU A N 1
ATOM 673 C CA . LEU A 1 86 ? 5.680 4.778 9.921 1.00 84.50 86 LEU A CA 1
ATOM 674 C C . LEU A 1 86 ? 5.607 6.137 10.623 1.00 84.50 86 LEU A C 1
ATOM 676 O O . LEU A 1 86 ? 6.168 7.108 10.127 1.00 84.50 86 LEU A O 1
ATOM 680 N N . ASN A 1 87 ? 4.972 6.207 11.798 1.00 83.31 87 ASN A N 1
ATOM 681 C CA . ASN A 1 87 ? 4.856 7.451 12.574 1.00 83.31 87 ASN A CA 1
ATOM 682 C C . ASN A 1 87 ? 6.206 8.018 13.043 1.00 83.31 87 ASN A C 1
ATOM 684 O O . ASN A 1 87 ? 6.276 9.162 13.489 1.00 83.31 87 ASN A O 1
ATOM 688 N N . LEU A 1 88 ? 7.259 7.204 13.006 1.00 84.88 88 LEU A N 1
ATOM 689 C CA . LEU A 1 88 ? 8.614 7.589 13.386 1.00 84.88 88 LEU A CA 1
ATOM 690 C C . LEU A 1 88 ? 9.447 8.039 12.176 1.00 84.88 88 LEU A C 1
ATOM 692 O O . LEU A 1 88 ? 10.558 8.535 12.353 1.00 84.88 88 LEU A O 1
ATOM 696 N N . CYS A 1 89 ? 8.919 7.867 10.964 1.00 86.25 89 CYS A N 1
ATOM 697 C CA . CYS A 1 89 ? 9.512 8.334 9.717 1.00 86.25 89 CYS A CA 1
ATOM 698 C C . CYS A 1 89 ? 9.072 9.773 9.414 1.00 86.25 89 CYS A C 1
ATOM 700 O O . CYS A 1 89 ? 8.144 10.297 10.033 1.00 86.25 89 CYS A O 1
ATOM 702 N N . GLN A 1 90 ? 9.726 10.418 8.443 1.00 86.31 90 GLN A N 1
ATOM 703 C CA . GLN A 1 90 ? 9.264 11.718 7.957 1.00 86.31 90 GLN A CA 1
ATOM 704 C C . GLN A 1 90 ? 7.810 11.606 7.437 1.00 86.31 90 GLN A C 1
ATOM 706 O O . GLN A 1 90 ? 7.508 10.677 6.680 1.00 86.31 90 GLN A O 1
ATOM 711 N N . PRO A 1 91 ? 6.896 12.518 7.826 1.00 84.25 91 PRO A N 1
ATOM 712 C CA . PRO A 1 91 ? 5.514 12.488 7.353 1.00 84.25 91 PRO A CA 1
ATOM 713 C C . PRO A 1 91 ? 5.437 12.663 5.829 1.00 84.25 91 PRO A C 1
ATOM 715 O O . PRO A 1 91 ? 6.300 13.292 5.223 1.00 84.25 91 PRO A O 1
ATOM 718 N N . GLY A 1 92 ? 4.402 12.090 5.210 1.00 84.69 92 GLY A N 1
ATOM 719 C CA . GLY A 1 92 ? 4.174 12.163 3.758 1.00 84.69 92 GLY A CA 1
ATOM 720 C C . GLY A 1 92 ? 5.012 11.191 2.918 1.00 84.69 92 GLY A C 1
ATOM 721 O O . GLY A 1 92 ? 4.749 11.027 1.731 1.00 84.69 92 GLY A O 1
ATOM 722 N N . LEU A 1 93 ? 5.973 10.474 3.514 1.00 87.25 93 LEU A N 1
ATOM 723 C CA . LEU A 1 93 ? 6.861 9.572 2.772 1.00 87.25 93 LEU A CA 1
ATOM 724 C C . LEU A 1 93 ? 6.118 8.397 2.107 1.00 87.25 93 LEU A C 1
ATOM 726 O O . LEU A 1 93 ? 6.470 7.994 1.003 1.00 87.25 93 LEU A O 1
ATOM 730 N N . ALA A 1 94 ? 5.069 7.874 2.749 1.00 87.19 94 ALA A N 1
ATOM 731 C CA . ALA A 1 94 ? 4.236 6.812 2.180 1.00 87.19 94 ALA A CA 1
ATOM 732 C C . ALA A 1 94 ? 3.392 7.298 0.987 1.00 87.19 94 ALA A C 1
ATOM 734 O O . ALA A 1 94 ? 3.268 6.584 -0.003 1.00 87.19 94 ALA A O 1
ATOM 735 N N . GLU A 1 95 ? 2.869 8.526 1.047 1.00 88.19 95 GLU A N 1
ATOM 736 C CA . GLU A 1 95 ? 2.082 9.127 -0.041 1.00 88.19 95 GLU A CA 1
ATOM 737 C C . GLU A 1 95 ? 2.964 9.417 -1.264 1.00 88.19 95 GLU A C 1
ATOM 739 O O . GLU A 1 95 ? 2.568 9.173 -2.405 1.00 88.19 95 GLU A O 1
ATOM 744 N N . LEU A 1 96 ? 4.195 9.889 -1.030 1.00 87.38 96 LEU A N 1
ATOM 745 C CA . LEU A 1 96 ? 5.195 10.077 -2.082 1.00 87.38 96 LEU A CA 1
ATOM 746 C C . LEU A 1 96 ? 5.560 8.753 -2.759 1.00 87.38 96 LEU A C 1
ATOM 748 O O . LEU A 1 96 ? 5.645 8.688 -3.985 1.00 87.38 96 LEU A O 1
ATOM 752 N N . GLU A 1 97 ? 5.754 7.695 -1.972 1.00 89.38 97 GLU A N 1
ATOM 753 C CA . GLU A 1 97 ? 6.032 6.362 -2.499 1.00 89.38 97 GLU A CA 1
ATOM 754 C C . GLU A 1 97 ? 4.868 5.839 -3.350 1.00 89.38 97 GLU A C 1
ATOM 756 O O . GLU A 1 97 ? 5.095 5.356 -4.458 1.00 89.38 97 GLU A O 1
ATOM 761 N N . GLU A 1 98 ? 3.632 5.955 -2.860 1.00 87.38 98 GLU A N 1
ATOM 762 C CA . GLU A 1 98 ? 2.422 5.549 -3.584 1.00 87.38 98 GLU A CA 1
ATOM 763 C C . GLU A 1 98 ? 2.322 6.275 -4.933 1.00 87.38 98 GLU A C 1
ATOM 765 O O . GLU A 1 98 ? 2.222 5.634 -5.983 1.00 87.38 98 GLU A O 1
ATOM 770 N N . LYS A 1 99 ? 2.480 7.606 -4.928 1.00 88.31 99 LYS A N 1
ATOM 771 C CA . LYS A 1 99 ? 2.472 8.433 -6.144 1.00 88.31 99 LYS A CA 1
ATOM 772 C C . LYS A 1 99 ? 3.567 8.008 -7.131 1.00 88.31 99 LYS A C 1
ATOM 774 O O . LYS A 1 99 ? 3.318 7.922 -8.334 1.00 88.31 99 LYS A O 1
ATOM 779 N N . LEU A 1 100 ? 4.779 7.709 -6.662 1.00 87.25 100 LEU A N 1
ATOM 780 C CA . LEU A 1 100 ? 5.866 7.223 -7.524 1.00 87.25 100 LEU A CA 1
ATOM 781 C C . LEU A 1 100 ? 5.580 5.824 -8.090 1.00 87.25 100 LEU A C 1
ATOM 783 O O . LEU A 1 100 ? 5.829 5.577 -9.270 1.00 87.25 100 LEU A O 1
ATOM 787 N N . ARG A 1 101 ? 5.006 4.917 -7.294 1.00 85.31 101 ARG A N 1
ATOM 788 C CA . ARG A 1 101 ? 4.647 3.566 -7.750 1.00 85.31 101 ARG A CA 1
ATOM 789 C C . ARG A 1 101 ? 3.575 3.590 -8.839 1.00 85.31 101 ARG A C 1
ATOM 791 O O . ARG A 1 101 ? 3.744 2.923 -9.861 1.00 85.31 101 ARG A O 1
ATOM 798 N N . ASP A 1 102 ? 2.512 4.369 -8.661 1.00 84.62 102 ASP A N 1
ATOM 799 C CA . ASP A 1 102 ? 1.412 4.466 -9.632 1.00 84.62 102 ASP A CA 1
ATOM 800 C C . ASP A 1 102 ? 1.884 4.972 -10.996 1.00 84.62 102 ASP A C 1
ATOM 802 O O . ASP A 1 102 ? 1.466 4.499 -12.060 1.00 84.62 102 ASP A O 1
ATOM 806 N N . THR A 1 103 ? 2.805 5.925 -10.965 1.00 86.81 103 THR A N 1
ATOM 807 C CA . THR A 1 103 ? 3.295 6.611 -12.160 1.00 86.81 103 THR A CA 1
ATOM 808 C C . THR A 1 103 ? 4.294 5.743 -12.908 1.00 86.81 103 THR A C 1
ATOM 810 O O . THR A 1 103 ? 4.172 5.576 -14.121 1.00 86.81 103 THR A O 1
ATOM 813 N N . GLN A 1 104 ? 5.168 5.046 -12.179 1.00 84.00 104 GLN A N 1
ATOM 814 C CA . GLN A 1 104 ? 6.004 3.978 -12.724 1.00 84.00 104 GLN A CA 1
ATOM 815 C C . GLN A 1 104 ? 5.194 2.860 -13.382 1.00 84.00 104 GLN A C 1
ATOM 817 O O . GLN A 1 104 ? 5.604 2.333 -14.421 1.00 84.00 104 GLN A O 1
ATOM 822 N N . MET A 1 105 ? 4.052 2.471 -12.804 1.00 81.38 105 MET A N 1
ATOM 823 C CA . MET A 1 105 ? 3.187 1.460 -13.415 1.00 81.38 105 MET A CA 1
ATOM 824 C C . MET A 1 105 ? 2.635 1.936 -14.758 1.00 81.38 105 MET A C 1
ATOM 826 O O . MET A 1 105 ? 2.769 1.213 -15.749 1.00 81.38 105 MET A O 1
ATOM 830 N N . CYS A 1 106 ? 2.083 3.149 -14.812 1.00 82.88 106 CYS A N 1
ATOM 831 C CA . CYS A 1 106 ? 1.569 3.729 -16.051 1.00 82.88 106 CYS A CA 1
ATOM 832 C C . CYS A 1 106 ? 2.652 3.802 -17.136 1.00 82.88 106 CYS A C 1
ATOM 834 O O . CYS A 1 106 ? 2.450 3.301 -18.243 1.00 82.88 106 CYS A O 1
ATOM 836 N N . ASP A 1 107 ? 3.833 4.314 -16.792 1.00 85.50 107 ASP A N 1
ATOM 837 C CA . ASP A 1 107 ? 4.943 4.446 -17.733 1.00 85.50 107 ASP A CA 1
ATOM 838 C C . ASP A 1 107 ? 5.461 3.093 -18.220 1.00 85.50 107 ASP A C 1
ATOM 840 O O . ASP A 1 107 ? 5.765 2.929 -19.401 1.00 85.50 107 ASP A O 1
ATOM 844 N N . SER A 1 108 ? 5.538 2.091 -17.341 1.00 82.62 108 SER A N 1
ATOM 845 C CA . SER A 1 108 ? 5.947 0.741 -17.741 1.00 82.62 108 SER A CA 1
ATOM 846 C C . SER A 1 108 ? 4.965 0.093 -18.719 1.00 82.62 108 SER A C 1
ATOM 848 O O . SER A 1 108 ? 5.373 -0.586 -19.662 1.00 82.62 108 SER A O 1
ATOM 850 N N . LEU A 1 109 ? 3.670 0.357 -18.549 1.00 84.00 109 LEU A N 1
ATOM 851 C CA . LEU A 1 109 ? 2.631 -0.124 -19.447 1.00 84.00 109 LEU A CA 1
ATOM 852 C C . LEU A 1 109 ? 2.751 0.561 -20.815 1.00 84.00 109 LEU A C 1
ATOM 854 O O . LEU A 1 109 ? 2.724 -0.107 -21.853 1.00 84.00 109 LEU A O 1
ATOM 858 N N . ASP A 1 110 ? 2.944 1.876 -20.831 1.00 84.81 110 ASP A N 1
ATOM 859 C CA . ASP A 1 110 ? 3.120 2.622 -22.074 1.00 84.81 110 ASP A CA 1
ATOM 860 C C . ASP A 1 110 ? 4.408 2.217 -22.808 1.00 84.81 110 ASP A C 1
ATOM 862 O O . ASP A 1 110 ? 4.370 2.009 -24.025 1.00 84.81 110 ASP A O 1
ATOM 866 N N . LYS A 1 111 ? 5.511 1.968 -22.086 1.00 82.69 111 LYS A N 1
ATOM 867 C CA . LYS A 1 111 ? 6.748 1.388 -22.645 1.00 82.69 111 LYS A CA 1
ATOM 868 C C . LYS A 1 111 ? 6.476 0.044 -23.327 1.00 82.69 111 LYS A C 1
ATOM 870 O O . LYS A 1 111 ? 6.851 -0.127 -24.489 1.00 82.69 111 LYS A O 1
ATOM 875 N N . LEU A 1 112 ? 5.764 -0.873 -22.663 1.00 84.25 112 LEU A N 1
ATOM 876 C CA . LEU A 1 112 ? 5.395 -2.170 -23.242 1.00 84.25 112 LEU A CA 1
ATOM 877 C C . LEU A 1 112 ? 4.524 -2.025 -24.492 1.00 84.25 112 LEU A C 1
ATOM 879 O O . LEU A 1 112 ? 4.792 -2.667 -25.507 1.00 84.25 112 LEU A O 1
ATOM 883 N N . ARG A 1 113 ? 3.499 -1.166 -24.455 1.00 86.00 113 ARG A N 1
ATOM 884 C CA . ARG A 1 113 ? 2.630 -0.914 -25.615 1.00 86.00 113 ARG A CA 1
ATOM 885 C C . ARG A 1 113 ? 3.427 -0.393 -26.801 1.00 86.00 113 ARG A C 1
ATOM 887 O O . ARG A 1 113 ? 3.259 -0.895 -27.910 1.00 86.00 113 ARG A O 1
ATOM 894 N N . ILE A 1 114 ? 4.292 0.595 -26.578 1.00 83.12 114 ILE A N 1
ATOM 895 C CA . ILE A 1 114 ? 5.113 1.192 -27.634 1.00 83.12 114 ILE A CA 1
ATOM 896 C C . ILE A 1 114 ? 6.047 0.139 -28.234 1.00 83.12 114 ILE A C 1
ATOM 898 O O . ILE A 1 114 ? 6.090 -0.006 -29.457 1.00 83.12 114 ILE A O 1
ATOM 902 N N . GLN A 1 115 ? 6.747 -0.632 -27.399 1.00 81.88 115 GLN A N 1
ATOM 903 C CA . GLN A 1 115 ? 7.654 -1.678 -27.872 1.00 81.88 115 GLN A CA 1
ATOM 904 C C . GLN A 1 115 ? 6.908 -2.763 -28.664 1.00 81.88 115 GLN A C 1
ATOM 906 O O . GLN A 1 115 ? 7.323 -3.099 -29.772 1.00 81.88 115 GLN A O 1
ATOM 911 N N . LEU A 1 116 ? 5.761 -3.244 -28.175 1.00 82.19 116 LEU A N 1
ATOM 912 C CA . LEU A 1 116 ? 4.932 -4.214 -28.898 1.00 82.19 116 LEU A CA 1
ATOM 913 C C . LEU A 1 116 ? 4.406 -3.652 -30.226 1.00 82.19 116 LEU A C 1
ATOM 915 O O . LEU A 1 116 ? 4.397 -4.359 -31.233 1.00 82.19 116 LEU A O 1
ATOM 919 N N . HIS A 1 117 ? 4.013 -2.376 -30.269 1.00 83.19 117 HIS A N 1
ATOM 920 C CA . HIS A 1 117 ? 3.582 -1.725 -31.507 1.00 83.19 117 HIS A CA 1
ATOM 921 C C . HIS A 1 117 ? 4.705 -1.630 -32.541 1.00 83.19 117 HIS A C 1
ATOM 923 O O . HIS A 1 117 ? 4.467 -1.902 -33.721 1.00 83.19 117 HIS A O 1
ATOM 929 N N . ILE A 1 118 ? 5.916 -1.256 -32.123 1.00 79.19 118 ILE A N 1
ATOM 930 C CA . ILE A 1 118 ? 7.082 -1.205 -33.013 1.00 79.19 118 ILE A CA 1
ATOM 931 C C . ILE A 1 118 ? 7.403 -2.617 -33.516 1.00 79.19 118 ILE A C 1
ATOM 933 O O . ILE A 1 118 ? 7.563 -2.809 -34.720 1.00 79.19 118 ILE A O 1
ATOM 937 N N . GLN A 1 119 ? 7.410 -3.616 -32.631 1.00 76.88 119 GLN A N 1
ATOM 938 C CA . GLN A 1 119 ? 7.709 -4.998 -32.999 1.00 76.88 119 GLN A CA 1
ATOM 939 C C . GLN A 1 119 ? 6.682 -5.556 -33.992 1.00 76.88 119 GLN A C 1
ATOM 941 O O . GLN A 1 119 ? 7.061 -6.118 -35.017 1.00 76.88 119 GLN A O 1
ATOM 946 N N . ALA A 1 120 ? 5.387 -5.349 -33.740 1.00 79.56 120 ALA A N 1
ATOM 947 C CA . ALA A 1 120 ? 4.324 -5.780 -34.641 1.00 79.56 120 ALA A CA 1
ATOM 948 C C . ALA A 1 120 ? 4.453 -5.130 -36.027 1.00 79.56 120 ALA A C 1
ATOM 950 O O . ALA A 1 120 ? 4.295 -5.805 -37.043 1.00 79.56 120 ALA A O 1
ATOM 951 N N . ARG A 1 121 ? 4.789 -3.832 -36.089 1.00 80.38 121 ARG A N 1
ATOM 952 C CA . ARG A 1 121 ? 5.041 -3.136 -37.362 1.00 80.38 121 ARG A CA 1
ATOM 953 C C . ARG A 1 121 ? 6.239 -3.721 -38.106 1.00 80.38 121 ARG A C 1
ATOM 955 O O . ARG A 1 121 ? 6.126 -3.957 -39.303 1.00 80.38 121 ARG A O 1
ATOM 962 N N . LEU A 1 122 ? 7.347 -3.985 -37.413 1.00 74.69 122 LEU A N 1
ATOM 963 C CA . LEU A 1 122 ? 8.545 -4.571 -38.020 1.00 74.69 122 LEU A CA 1
ATOM 964 C C . LEU A 1 122 ? 8.294 -5.994 -38.537 1.00 74.69 122 LEU A C 1
ATOM 966 O O . LEU A 1 122 ? 8.743 -6.328 -39.630 1.00 74.69 122 LEU A O 1
ATOM 970 N N . ILE A 1 123 ? 7.545 -6.815 -37.795 1.00 74.88 123 ILE A N 1
ATOM 971 C CA . ILE A 1 123 ? 7.169 -8.169 -38.226 1.00 74.88 123 ILE A CA 1
ATOM 972 C C . ILE A 1 123 ? 6.279 -8.109 -39.471 1.00 74.88 123 ILE A C 1
ATOM 974 O O . ILE A 1 123 ? 6.585 -8.769 -40.461 1.00 74.88 123 ILE A O 1
ATOM 978 N N . ASN A 1 124 ? 5.221 -7.291 -39.452 1.00 76.25 124 ASN A N 1
ATOM 979 C CA . ASN A 1 124 ? 4.326 -7.133 -40.603 1.00 76.25 124 ASN A CA 1
ATOM 980 C C . ASN A 1 124 ? 5.077 -6.618 -41.839 1.00 76.25 124 ASN A C 1
ATOM 982 O O . ASN A 1 124 ? 4.829 -7.085 -42.945 1.00 76.25 124 ASN A O 1
ATOM 986 N N . PHE A 1 125 ? 6.025 -5.698 -41.652 1.00 72.06 125 PHE A N 1
ATOM 987 C CA . PHE A 1 125 ? 6.871 -5.190 -42.729 1.00 72.06 125 PHE A CA 1
ATOM 988 C C . PHE A 1 125 ? 7.797 -6.269 -43.302 1.00 72.06 125 PHE A C 1
ATOM 990 O O . PHE A 1 125 ? 7.841 -6.447 -44.516 1.00 72.06 125 PHE A O 1
ATOM 997 N N . LYS A 1 126 ? 8.489 -7.042 -42.449 1.00 68.38 126 LYS A N 1
ATOM 998 C CA . LYS A 1 126 ? 9.302 -8.187 -42.899 1.00 68.38 126 LYS A CA 1
ATOM 999 C C . LYS A 1 126 ? 8.456 -9.186 -43.692 1.00 68.38 126 LYS A C 1
ATOM 1001 O O . LYS A 1 126 ? 8.897 -9.651 -44.737 1.00 68.38 126 LYS A O 1
ATOM 1006 N N . GLN A 1 127 ? 7.241 -9.483 -43.229 1.00 72.25 127 GLN A N 1
ATOM 1007 C CA . GLN A 1 127 ? 6.312 -10.370 -43.933 1.00 72.25 127 GLN A CA 1
ATOM 1008 C C . GLN A 1 127 ? 5.890 -9.800 -45.294 1.00 72.25 127 GLN A C 1
ATOM 1010 O O . GLN A 1 127 ? 5.922 -10.530 -46.277 1.00 72.25 127 GLN A O 1
ATOM 1015 N N . GLN A 1 128 ? 5.549 -8.511 -45.381 1.00 70.00 128 GLN A N 1
ATOM 1016 C CA . GLN A 1 128 ? 5.192 -7.856 -46.648 1.00 70.00 128 GLN A CA 1
ATOM 1017 C C . GLN A 1 128 ? 6.358 -7.852 -47.647 1.00 70.00 128 GLN A C 1
ATOM 1019 O O . GLN A 1 128 ? 6.182 -8.267 -48.787 1.00 70.00 128 GLN A O 1
ATOM 1024 N N . ASN A 1 129 ? 7.567 -7.496 -47.211 1.00 64.75 129 ASN A N 1
ATOM 1025 C CA . ASN A 1 129 ? 8.738 -7.474 -48.091 1.00 64.75 129 ASN A CA 1
ATOM 1026 C C . ASN A 1 129 ? 9.176 -8.873 -48.542 1.00 64.75 129 ASN A C 1
ATOM 1028 O O . ASN A 1 129 ? 9.626 -9.041 -49.674 1.00 64.75 129 ASN A O 1
ATOM 1032 N N . ALA A 1 130 ? 9.046 -9.886 -47.678 1.00 66.06 130 ALA A N 1
ATOM 1033 C CA . ALA A 1 130 ? 9.317 -11.273 -48.050 1.00 66.06 130 ALA A CA 1
ATOM 1034 C C . ALA A 1 130 ? 8.320 -11.788 -49.105 1.00 66.06 130 ALA A C 1
ATOM 1036 O O . ALA A 1 130 ? 8.693 -12.590 -49.959 1.00 66.06 130 ALA A O 1
ATOM 1037 N N . LEU A 1 131 ? 7.069 -11.309 -49.068 1.00 58.53 131 LEU A N 1
ATOM 1038 C CA . LEU A 1 131 ? 6.047 -11.624 -50.069 1.00 58.53 131 LEU A CA 1
ATOM 1039 C C . LEU A 1 131 ? 6.299 -10.897 -51.402 1.00 58.53 131 LEU A C 1
ATOM 1041 O O . LEU A 1 131 ? 6.183 -11.524 -52.455 1.00 58.53 131 LEU A O 1
ATOM 1045 N N . ASP A 1 132 ? 6.709 -9.626 -51.371 1.00 54.62 132 ASP A N 1
ATOM 1046 C CA . ASP A 1 132 ? 7.030 -8.844 -52.577 1.00 54.62 132 ASP A CA 1
ATOM 1047 C C . ASP A 1 132 ? 8.316 -9.329 -53.277 1.00 54.62 132 ASP A C 1
ATOM 1049 O O . ASP A 1 132 ? 8.406 -9.306 -54.503 1.00 54.62 132 ASP A O 1
ATOM 1053 N N . GLY A 1 133 ? 9.295 -9.853 -52.530 1.00 55.41 133 GLY A N 1
ATOM 1054 C CA . GLY A 1 133 ? 10.505 -10.468 -53.093 1.00 55.41 133 GLY A CA 1
ATOM 1055 C C . GLY A 1 133 ? 10.260 -11.773 -53.867 1.00 55.41 133 GLY A C 1
ATOM 1056 O O . GLY A 1 133 ? 11.126 -12.201 -54.630 1.00 55.41 133 GLY A O 1
ATOM 1057 N N . LEU A 1 134 ? 9.087 -12.399 -53.702 1.00 53.09 134 LEU A N 1
ATOM 1058 C CA . LEU A 1 134 ? 8.723 -13.660 -54.358 1.00 53.09 134 LEU A CA 1
ATOM 1059 C C . LEU A 1 134 ? 7.872 -13.476 -55.632 1.00 53.09 134 LEU A C 1
ATOM 1061 O O . LEU A 1 134 ? 7.643 -14.447 -56.355 1.00 53.09 134 LEU A O 1
ATOM 1065 N N . LEU A 1 135 ? 7.407 -12.257 -55.926 1.00 44.59 135 LEU A N 1
ATOM 1066 C CA . LEU A 1 135 ? 6.585 -11.937 -57.098 1.00 44.59 135 LEU A CA 1
ATOM 1067 C C . LEU A 1 135 ? 7.293 -10.892 -57.974 1.00 44.59 135 LEU A C 1
ATOM 1069 O O . LEU A 1 135 ? 7.215 -9.696 -57.690 1.00 44.59 135 LEU A O 1
ATOM 1073 N N . PRO A 1 136 ? 7.970 -11.299 -59.065 1.00 49.50 136 PRO A N 1
ATOM 1074 C CA . PRO A 1 136 ? 8.531 -10.337 -59.989 1.00 49.50 136 PRO A CA 1
ATOM 1075 C C . PRO A 1 136 ? 7.409 -9.755 -60.859 1.00 49.50 136 PRO A C 1
ATOM 1077 O O . PRO A 1 136 ? 6.693 -10.479 -61.547 1.00 49.50 136 PRO A O 1
ATOM 1080 N N . ASP A 1 137 ? 7.345 -8.425 -60.859 1.00 45.41 137 ASP A N 1
ATOM 1081 C CA . ASP A 1 137 ? 6.729 -7.589 -61.894 1.00 45.41 137 ASP A CA 1
ATOM 1082 C C . ASP A 1 137 ? 5.198 -7.393 -61.827 1.00 45.41 137 ASP A C 1
ATOM 1084 O O . ASP A 1 137 ? 4.435 -7.837 -62.680 1.00 45.41 137 ASP A O 1
ATOM 1088 N N . ALA A 1 138 ? 4.733 -6.624 -60.837 1.00 42.19 138 ALA A N 1
ATOM 1089 C CA . ALA A 1 138 ? 3.566 -5.758 -61.023 1.00 42.19 138 ALA A CA 1
ATOM 1090 C C . ALA A 1 138 ? 3.637 -4.556 -60.075 1.00 42.19 138 ALA A C 1
ATOM 1092 O O . ALA A 1 138 ? 3.426 -4.667 -58.871 1.00 42.19 138 ALA A O 1
ATOM 1093 N N . ALA A 1 139 ? 3.921 -3.384 -60.642 1.00 49.34 139 ALA A N 1
ATOM 1094 C CA . ALA A 1 139 ? 3.892 -2.100 -59.958 1.00 49.34 139 ALA A CA 1
ATOM 1095 C C . ALA A 1 139 ? 2.484 -1.788 -59.413 1.00 49.34 139 ALA A C 1
ATOM 1097 O O . ALA A 1 139 ? 1.672 -1.151 -60.082 1.00 49.34 139 ALA A O 1
ATOM 1098 N N . VAL A 1 140 ? 2.200 -2.205 -58.180 1.00 42.81 140 VAL A N 1
ATOM 1099 C CA . VAL A 1 140 ? 1.081 -1.683 -57.391 1.00 42.81 140 VAL A CA 1
ATOM 1100 C C . VAL A 1 140 ? 1.662 -0.709 -56.377 1.00 42.81 140 VAL A C 1
ATOM 1102 O O . VAL A 1 140 ? 2.031 -1.060 -55.261 1.00 42.81 140 VAL A O 1
ATOM 1105 N N . VAL A 1 141 ? 1.760 0.553 -56.792 1.00 49.34 141 VAL A N 1
ATOM 1106 C CA . VAL A 1 141 ? 1.962 1.669 -55.868 1.00 49.34 141 VAL A CA 1
ATOM 1107 C C . VAL A 1 141 ? 0.665 1.816 -55.077 1.00 49.34 141 VAL A C 1
ATOM 1109 O O . VAL A 1 141 ? -0.274 2.472 -55.522 1.00 49.34 141 VAL A O 1
ATOM 1112 N N . SER A 1 142 ? 0.587 1.144 -53.931 1.00 45.50 142 SER A N 1
ATOM 1113 C CA . SER A 1 142 ? -0.440 1.423 -52.933 1.00 45.50 142 SER A CA 1
ATOM 1114 C C . SER A 1 142 ? 0.068 2.530 -52.006 1.00 45.50 142 SER A C 1
ATOM 1116 O O . SER A 1 142 ? 1.241 2.562 -51.631 1.00 45.50 142 SER A O 1
ATOM 1118 N N . GLU A 1 143 ? -0.805 3.466 -51.633 1.00 46.47 143 GLU A N 1
ATOM 1119 C CA . GLU A 1 143 ? -0.503 4.623 -50.769 1.00 46.47 143 GLU A CA 1
ATOM 1120 C C . GLU A 1 143 ? -0.074 4.241 -49.329 1.00 46.47 143 GLU A C 1
ATOM 1122 O O . GLU A 1 143 ? 0.140 5.113 -48.491 1.00 46.47 143 GLU A O 1
ATOM 1127 N N . GLY A 1 144 ? 0.121 2.946 -49.045 1.00 45.97 144 GLY A N 1
ATOM 1128 C CA . GLY A 1 144 ? 0.807 2.431 -47.855 1.00 45.97 144 GLY A CA 1
ATOM 1129 C C . GLY A 1 144 ? 2.343 2.432 -47.946 1.00 45.97 144 GLY A C 1
ATOM 1130 O O . GLY A 1 144 ? 2.997 2.073 -46.973 1.00 45.97 144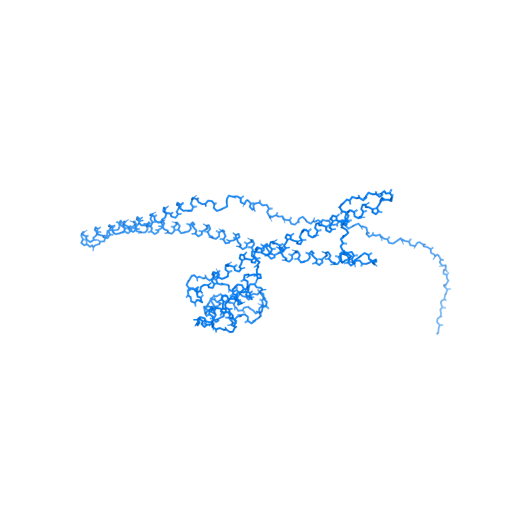 GLY A O 1
ATOM 1131 N N . ASN A 1 145 ? 2.925 2.866 -49.072 1.00 48.22 145 ASN A N 1
ATOM 1132 C CA . ASN A 1 145 ? 4.370 2.909 -49.362 1.00 48.22 145 ASN A CA 1
ATOM 1133 C C . ASN A 1 145 ? 5.177 3.971 -48.578 1.00 48.22 145 ASN A C 1
ATOM 1135 O O . ASN A 1 145 ? 6.136 4.542 -49.108 1.00 48.22 145 ASN A O 1
ATOM 1139 N N . SER A 1 146 ? 4.843 4.266 -47.316 1.00 51.38 146 SER A N 1
ATOM 1140 C CA . SER A 1 146 ? 5.756 5.063 -46.488 1.00 51.38 146 SER A CA 1
ATOM 1141 C C . SER A 1 146 ? 6.992 4.211 -46.192 1.00 51.38 146 SER A C 1
ATOM 1143 O O . SER A 1 146 ? 6.972 3.368 -45.298 1.00 51.38 146 SER A O 1
ATOM 1145 N N . GLN A 1 147 ? 8.043 4.387 -47.002 1.00 49.47 147 GLN A N 1
ATOM 1146 C CA . GLN A 1 147 ? 9.334 3.734 -46.806 1.00 49.47 147 GLN A CA 1
ATOM 1147 C C . GLN A 1 147 ? 9.786 3.992 -45.370 1.00 49.47 147 GLN A C 1
ATOM 1149 O O . GLN A 1 147 ? 10.009 5.139 -44.971 1.00 49.47 147 GLN A O 1
ATOM 1154 N N . VAL A 1 148 ? 9.897 2.920 -44.585 1.00 51.06 148 VAL A N 1
ATOM 1155 C CA . VAL A 1 148 ? 10.485 2.996 -43.251 1.00 51.06 148 VAL A CA 1
ATOM 1156 C C . VAL A 1 148 ? 11.897 3.548 -43.431 1.00 51.06 148 VAL A C 1
ATOM 1158 O O . VAL A 1 148 ? 12.619 3.126 -44.336 1.00 51.06 148 VAL A O 1
ATOM 1161 N N . SER A 1 149 ? 12.265 4.559 -42.640 1.00 54.44 149 SER A N 1
ATOM 1162 C CA . SER A 1 149 ? 13.541 5.249 -42.831 1.00 54.44 149 SER A CA 1
ATOM 1163 C C . SER A 1 149 ? 14.700 4.249 -42.831 1.00 54.44 149 SER A C 1
ATOM 1165 O O . SER A 1 149 ? 14.680 3.266 -42.093 1.00 54.44 149 SER A O 1
ATOM 1167 N N . TRP A 1 150 ? 15.723 4.514 -43.649 1.00 52.22 150 TRP A N 1
ATOM 1168 C CA . TRP A 1 150 ? 16.898 3.648 -43.828 1.00 52.22 150 TRP A CA 1
ATOM 1169 C C . TRP A 1 150 ? 17.577 3.229 -42.510 1.00 52.22 150 TRP A C 1
ATOM 1171 O O . TRP A 1 150 ? 18.244 2.204 -42.466 1.00 52.22 150 TRP A O 1
ATOM 1181 N N . ILE A 1 151 ? 17.361 3.988 -41.431 1.00 54.50 151 ILE A N 1
ATOM 1182 C CA . ILE A 1 151 ? 17.791 3.691 -40.057 1.00 54.50 151 ILE A CA 1
ATOM 1183 C C . ILE A 1 151 ? 17.251 2.329 -39.584 1.00 54.50 151 ILE A C 1
ATOM 1185 O O . ILE A 1 151 ? 17.966 1.582 -38.927 1.00 54.50 151 ILE A O 1
ATOM 1189 N N . TRP A 1 152 ? 16.022 1.975 -39.968 1.00 56.75 152 TRP A N 1
ATOM 1190 C CA . TRP A 1 152 ? 15.402 0.672 -39.698 1.00 56.75 152 TRP A CA 1
ATOM 1191 C C . TRP A 1 152 ? 15.695 -0.373 -40.783 1.00 56.75 152 TRP A C 1
ATOM 1193 O O . TRP A 1 152 ? 15.395 -1.547 -40.595 1.00 56.75 152 TRP A O 1
ATOM 1203 N N . MET A 1 153 ? 16.290 0.049 -41.905 1.00 49.38 153 MET A N 1
ATOM 1204 C CA . MET A 1 153 ? 16.745 -0.815 -43.003 1.00 49.38 153 MET A CA 1
ATOM 1205 C C . MET A 1 153 ? 18.244 -1.148 -42.910 1.00 49.38 153 MET A C 1
ATOM 1207 O O . MET A 1 153 ? 18.779 -1.830 -43.780 1.00 49.38 153 MET A O 1
ATOM 1211 N N . ALA A 1 154 ? 18.945 -0.665 -41.879 1.00 44.81 154 ALA A N 1
ATOM 1212 C CA . ALA A 1 154 ? 20.405 -0.709 -41.772 1.00 44.81 154 ALA A CA 1
ATOM 1213 C C . ALA A 1 154 ? 20.997 -2.108 -41.498 1.00 44.81 154 ALA A C 1
ATOM 1215 O O . ALA A 1 154 ? 22.146 -2.208 -41.077 1.00 44.81 154 ALA A O 1
ATOM 1216 N N . ALA A 1 155 ? 20.243 -3.187 -41.712 1.00 47.56 155 ALA A N 1
ATOM 1217 C CA . ALA A 1 155 ? 20.637 -4.519 -41.268 1.00 47.56 155 ALA A CA 1
ATOM 1218 C C . ALA A 1 155 ? 20.588 -5.625 -42.335 1.00 47.56 155 ALA A C 1
ATOM 1220 O O . ALA A 1 155 ? 20.952 -6.755 -42.019 1.00 47.56 155 ALA A O 1
ATOM 1221 N N . ASP A 1 156 ? 20.227 -5.306 -43.583 1.00 43.97 156 ASP A N 1
ATOM 1222 C CA . ASP A 1 156 ? 20.119 -6.304 -44.663 1.00 43.97 156 ASP A CA 1
ATOM 1223 C C . ASP A 1 156 ? 21.297 -6.273 -45.660 1.00 43.97 156 ASP A C 1
ATOM 1225 O O . ASP A 1 156 ? 21.195 -6.795 -46.766 1.00 43.97 156 ASP A O 1
ATOM 1229 N N . SER A 1 157 ? 22.448 -5.685 -45.301 1.00 47.62 157 SER A N 1
ATOM 1230 C CA . SER A 1 157 ? 23.594 -5.564 -46.225 1.00 47.62 157 SER A CA 1
ATOM 1231 C C . SER A 1 157 ? 24.804 -6.456 -45.926 1.00 47.62 157 SER A C 1
ATOM 1233 O O . SER A 1 157 ? 25.892 -6.190 -46.432 1.00 47.62 157 SER A O 1
ATOM 1235 N N . SER A 1 158 ? 24.657 -7.527 -45.149 1.00 41.75 158 SER A N 1
ATOM 1236 C CA . SER A 1 158 ? 25.681 -8.577 -45.090 1.00 41.75 158 SER A CA 1
ATOM 1237 C C . SER A 1 158 ? 25.076 -9.894 -44.630 1.00 41.75 158 SER A C 1
ATOM 1239 O O . SER A 1 158 ? 24.210 -9.885 -43.761 1.00 41.75 158 SER A O 1
ATOM 1241 N N . GLU A 1 159 ? 25.577 -11.003 -45.173 1.00 44.91 159 GLU A N 1
ATOM 1242 C CA . GLU A 1 159 ? 25.223 -12.414 -44.924 1.00 44.91 159 GLU A CA 1
ATOM 1243 C C . GLU A 1 159 ? 25.405 -12.893 -43.459 1.00 44.91 159 GLU A C 1
ATOM 1245 O O . GLU A 1 159 ? 25.701 -14.055 -43.199 1.00 44.91 159 GLU A O 1
ATOM 1250 N N . SER A 1 160 ? 25.232 -12.026 -42.458 1.00 46.72 160 SER A N 1
ATOM 1251 C CA . SER A 1 160 ? 25.295 -12.389 -41.044 1.00 46.72 160 SER A CA 1
ATOM 1252 C C . SER A 1 160 ? 24.441 -11.456 -40.170 1.00 46.72 160 SER A C 1
ATOM 1254 O O . SER A 1 160 ? 24.827 -10.326 -39.884 1.00 46.72 160 SER A O 1
ATOM 1256 N N . GLY A 1 161 ? 23.262 -11.936 -39.757 1.00 49.69 161 GLY A N 1
ATOM 1257 C CA . GLY A 1 161 ? 22.677 -11.807 -38.406 1.00 49.69 161 GLY A CA 1
ATOM 1258 C C . GLY A 1 161 ? 22.398 -10.442 -37.747 1.00 49.69 161 GLY A C 1
ATOM 1259 O O . GLY A 1 161 ? 21.796 -10.424 -36.675 1.00 49.69 161 GLY A O 1
ATOM 1260 N N . ILE A 1 162 ? 22.778 -9.292 -38.309 1.00 47.16 162 ILE A N 1
ATOM 1261 C CA . ILE A 1 162 ? 22.671 -7.991 -37.608 1.00 47.16 162 ILE A CA 1
ATOM 1262 C C . ILE A 1 162 ? 21.206 -7.549 -37.424 1.00 47.16 162 ILE A C 1
ATOM 1264 O O . ILE A 1 162 ? 20.846 -7.003 -36.379 1.00 47.16 162 ILE A O 1
ATOM 1268 N N . GLY A 1 163 ? 20.334 -7.840 -38.396 1.00 52.22 163 GLY A N 1
ATOM 1269 C CA . GLY A 1 163 ? 18.895 -7.544 -38.308 1.00 52.22 163 GLY A CA 1
ATOM 1270 C C . GLY A 1 163 ? 18.146 -8.431 -37.316 1.00 52.22 163 GLY A C 1
ATOM 1271 O O . GLY A 1 163 ? 17.051 -8.079 -36.871 1.00 52.22 163 GLY A O 1
ATOM 1272 N N . ASP A 1 164 ? 18.749 -9.562 -36.957 1.00 55.69 164 ASP A N 1
ATOM 1273 C CA . ASP A 1 164 ? 18.285 -10.435 -35.888 1.00 55.69 164 ASP A CA 1
ATOM 1274 C C . ASP A 1 164 ? 18.781 -9.912 -34.534 1.00 55.69 164 ASP A C 1
ATOM 1276 O O . ASP A 1 164 ? 18.000 -9.794 -33.601 1.00 55.69 164 ASP A O 1
ATOM 1280 N N . SER A 1 165 ? 20.027 -9.430 -34.451 1.00 61.81 165 SER A N 1
ATOM 1281 C CA . SER A 1 165 ? 20.602 -8.840 -33.230 1.00 61.81 165 SER A CA 1
ATOM 1282 C C . SER A 1 165 ? 19.808 -7.645 -32.673 1.00 61.81 165 SER A C 1
ATOM 1284 O O . SER A 1 165 ? 19.587 -7.573 -31.463 1.00 61.81 165 SER A O 1
ATOM 1286 N N . VAL A 1 166 ? 19.311 -6.734 -33.523 1.00 63.12 166 VAL A N 1
ATOM 1287 C CA . VAL A 1 166 ? 18.458 -5.608 -33.076 1.00 63.12 166 VAL A CA 1
ATOM 1288 C C . VAL A 1 166 ? 17.096 -6.098 -32.567 1.00 63.12 166 VAL A C 1
ATOM 1290 O O . VAL A 1 166 ? 16.582 -5.586 -31.571 1.00 63.12 166 VAL A O 1
ATOM 1293 N N . LEU A 1 167 ? 16.514 -7.106 -33.223 1.00 64.38 167 LEU A N 1
ATOM 1294 C CA . LEU A 1 167 ? 15.229 -7.683 -32.827 1.00 64.38 167 LEU A CA 1
ATOM 1295 C C . LEU A 1 167 ? 15.354 -8.501 -31.529 1.00 64.38 167 LEU A C 1
ATOM 1297 O O . LEU A 1 167 ? 14.472 -8.411 -30.677 1.00 64.38 167 LEU A O 1
ATOM 1301 N N . ILE A 1 168 ? 16.469 -9.216 -31.354 1.00 66.81 168 ILE A N 1
ATOM 1302 C CA . ILE A 1 168 ? 16.852 -9.942 -30.136 1.00 66.81 168 ILE A CA 1
ATOM 1303 C C . ILE A 1 168 ? 17.033 -8.958 -28.975 1.00 66.81 168 ILE A C 1
ATOM 1305 O O . ILE A 1 168 ? 16.418 -9.134 -27.928 1.00 66.81 168 ILE A O 1
ATOM 1309 N N . GLY A 1 169 ? 17.779 -7.863 -29.170 1.00 70.19 169 GLY A N 1
ATOM 1310 C CA . GLY A 1 169 ? 17.947 -6.836 -28.135 1.00 70.19 169 GLY A CA 1
ATOM 1311 C C . GLY A 1 169 ? 16.623 -6.177 -27.727 1.00 70.19 169 GLY A C 1
ATOM 1312 O O . GLY A 1 169 ? 16.388 -5.907 -26.549 1.00 70.19 169 GLY A O 1
ATOM 1313 N N . MET A 1 170 ? 15.712 -5.974 -28.682 1.00 71.75 170 MET A N 1
ATOM 1314 C CA . MET A 1 170 ? 14.371 -5.460 -28.403 1.00 71.75 170 MET A CA 1
ATOM 1315 C C . MET A 1 170 ? 13.483 -6.484 -27.681 1.00 71.75 170 MET A C 1
ATOM 1317 O O . MET A 1 170 ? 12.695 -6.102 -26.816 1.00 71.75 170 MET A O 1
ATOM 1321 N N . GLN A 1 171 ? 13.623 -7.775 -27.986 1.00 75.31 171 GLN A N 1
ATOM 1322 C CA . GLN A 1 171 ? 12.957 -8.859 -27.259 1.00 75.31 171 GLN A CA 1
ATOM 1323 C C . GLN A 1 171 ? 13.475 -8.988 -25.827 1.00 75.31 171 GLN A C 1
ATOM 1325 O O . GLN A 1 171 ? 12.675 -9.204 -24.921 1.00 75.31 171 GLN A O 1
ATOM 1330 N N . ASP A 1 172 ? 14.774 -8.813 -25.599 1.00 76.56 172 ASP A N 1
ATOM 1331 C CA . ASP A 1 172 ? 15.346 -8.838 -24.254 1.00 76.56 172 ASP A CA 1
ATOM 1332 C C . ASP A 1 172 ? 14.885 -7.634 -23.425 1.00 76.56 172 ASP A C 1
ATOM 1334 O O . ASP A 1 172 ? 14.458 -7.807 -22.282 1.00 76.56 172 ASP A O 1
ATOM 1338 N N . ALA A 1 173 ? 14.838 -6.435 -24.015 1.00 75.12 173 ALA A N 1
ATOM 1339 C CA . ALA A 1 173 ? 14.246 -5.263 -23.367 1.00 75.12 173 ALA A CA 1
ATOM 1340 C C . ALA A 1 173 ? 12.760 -5.484 -23.022 1.00 75.12 173 ALA A C 1
ATOM 1342 O O . ALA A 1 173 ? 12.335 -5.203 -21.900 1.00 75.12 173 ALA A O 1
ATOM 1343 N N . LEU A 1 174 ? 11.985 -6.056 -23.950 1.00 79.38 174 LEU A N 1
ATOM 1344 C CA . LEU A 1 174 ? 10.584 -6.426 -23.730 1.00 79.38 174 LEU A CA 1
ATOM 1345 C C . LEU A 1 174 ? 10.424 -7.457 -22.610 1.00 79.38 174 LEU A C 1
ATOM 1347 O O . LEU A 1 174 ? 9.524 -7.324 -21.786 1.00 79.38 174 LEU A O 1
ATOM 1351 N N . ARG A 1 175 ? 11.285 -8.479 -22.554 1.00 80.62 175 ARG A N 1
ATOM 1352 C CA . ARG A 1 175 ? 11.271 -9.497 -21.493 1.00 80.62 175 ARG A CA 1
ATOM 1353 C C . ARG A 1 175 ? 11.542 -8.876 -20.131 1.00 80.62 175 ARG A C 1
ATOM 1355 O O . ARG A 1 175 ? 10.839 -9.203 -19.181 1.00 80.62 175 ARG A O 1
ATOM 1362 N N . VAL A 1 176 ? 12.520 -7.976 -20.031 1.00 80.38 176 VAL A N 1
ATOM 1363 C CA . VAL A 1 176 ? 12.831 -7.274 -18.778 1.00 80.38 176 VAL A CA 1
ATOM 1364 C C . VAL A 1 176 ? 11.647 -6.417 -18.332 1.00 80.38 176 VAL A C 1
ATOM 1366 O O . VAL A 1 176 ? 11.215 -6.531 -17.185 1.00 80.38 176 VAL A O 1
ATOM 1369 N N . GLU A 1 177 ? 11.078 -5.603 -19.222 1.00 79.69 177 GLU A N 1
ATOM 1370 C CA . GLU A 1 177 ? 9.906 -4.780 -18.895 1.00 79.69 177 GLU A CA 1
ATOM 1371 C C . GLU A 1 177 ? 8.680 -5.639 -18.546 1.00 79.69 177 GLU A C 1
ATOM 1373 O O . GLU A 1 177 ? 7.938 -5.342 -17.605 1.00 79.69 177 GLU A O 1
ATOM 1378 N N . TRP A 1 178 ? 8.494 -6.766 -19.231 1.00 82.75 178 TRP A N 1
ATOM 1379 C CA . TRP A 1 178 ? 7.434 -7.719 -18.924 1.00 82.75 178 TRP A CA 1
ATOM 1380 C C . TRP A 1 178 ? 7.629 -8.382 -17.555 1.00 82.75 178 TRP A C 1
ATOM 1382 O O . TRP A 1 178 ? 6.684 -8.479 -16.778 1.00 82.75 178 TRP A O 1
ATOM 1392 N N . LEU A 1 179 ? 8.852 -8.792 -17.204 1.00 80.81 179 LEU A N 1
ATOM 1393 C CA . LEU A 1 179 ? 9.153 -9.360 -15.886 1.00 80.81 179 LEU A CA 1
ATOM 1394 C C . LEU A 1 179 ? 8.931 -8.332 -14.769 1.00 80.81 179 LEU A C 1
ATOM 1396 O O . LEU A 1 179 ? 8.309 -8.662 -13.758 1.00 80.81 179 LEU A O 1
ATOM 1400 N N . LYS A 1 180 ? 9.370 -7.081 -14.963 1.00 76.31 180 LYS A N 1
ATOM 1401 C CA . LYS A 1 180 ? 9.143 -5.981 -14.010 1.00 76.31 180 LYS A CA 1
ATOM 1402 C C . LYS A 1 180 ? 7.650 -5.722 -13.796 1.00 76.31 180 LYS A C 1
ATOM 1404 O O . LYS A 1 180 ? 7.190 -5.664 -12.657 1.00 76.31 180 LYS A O 1
ATOM 1409 N N . THR A 1 181 ? 6.878 -5.590 -14.873 1.00 78.44 181 THR A N 1
ATOM 1410 C CA . THR A 1 181 ? 5.424 -5.359 -14.794 1.00 78.44 181 THR A CA 1
ATOM 1411 C C . THR A 1 181 ? 4.682 -6.547 -14.194 1.00 78.44 181 THR A C 1
ATOM 1413 O O . THR A 1 181 ? 3.840 -6.356 -13.320 1.00 78.44 181 THR A O 1
ATOM 1416 N N . ARG A 1 182 ? 5.043 -7.779 -14.567 1.00 80.62 182 ARG A N 1
ATOM 1417 C CA . ARG A 1 182 ? 4.489 -8.997 -13.969 1.00 80.62 182 ARG A CA 1
ATOM 1418 C C . ARG A 1 182 ? 4.757 -9.069 -12.467 1.00 80.62 182 ARG A C 1
ATOM 1420 O O . ARG A 1 182 ? 3.834 -9.369 -11.718 1.00 80.62 182 ARG A O 1
ATOM 1427 N N . ALA A 1 183 ? 5.976 -8.775 -12.011 1.00 79.06 183 ALA A N 1
ATOM 1428 C CA . ALA A 1 183 ? 6.301 -8.761 -10.583 1.00 79.06 183 ALA A CA 1
ATOM 1429 C C . ALA A 1 183 ? 5.452 -7.737 -9.806 1.00 79.06 183 ALA A C 1
ATOM 1431 O O . ALA A 1 183 ? 4.965 -8.036 -8.716 1.00 79.06 183 ALA A O 1
ATOM 1432 N N . ARG A 1 184 ? 5.209 -6.555 -10.388 1.00 77.06 184 ARG A N 1
ATOM 1433 C CA . ARG A 1 184 ? 4.320 -5.534 -9.804 1.00 77.06 184 ARG A CA 1
ATOM 1434 C C . ARG A 1 184 ? 2.871 -6.013 -9.718 1.00 77.06 184 ARG A C 1
ATOM 1436 O O . ARG A 1 184 ? 2.252 -5.862 -8.672 1.00 77.06 184 ARG A O 1
ATOM 1443 N N . VAL A 1 185 ? 2.354 -6.638 -10.777 1.00 79.88 185 VAL A N 1
ATOM 1444 C CA . VAL A 1 185 ? 0.998 -7.214 -10.785 1.00 79.88 185 VAL A CA 1
ATOM 1445 C C . VAL A 1 185 ? 0.859 -8.318 -9.736 1.00 79.88 185 VAL A C 1
ATOM 1447 O O . VAL A 1 185 ? -0.137 -8.349 -9.021 1.00 79.88 185 VAL A O 1
ATOM 1450 N N . MET A 1 186 ? 1.857 -9.196 -9.602 1.00 75.12 186 MET A N 1
ATOM 1451 C CA . MET A 1 186 ? 1.856 -10.245 -8.575 1.00 75.12 186 MET A CA 1
ATOM 1452 C C . MET A 1 186 ? 1.784 -9.653 -7.163 1.00 75.12 186 MET A C 1
ATOM 1454 O O . MET A 1 186 ? 0.953 -10.089 -6.371 1.00 75.12 186 MET A O 1
ATOM 1458 N N . ARG A 1 187 ? 2.581 -8.615 -6.875 1.00 80.56 187 ARG A N 1
ATOM 1459 C CA . ARG A 1 187 ? 2.536 -7.902 -5.590 1.00 80.56 187 ARG A CA 1
ATOM 1460 C C . ARG A 1 187 ? 1.174 -7.253 -5.340 1.00 80.56 187 ARG A C 1
ATOM 1462 O O . ARG A 1 187 ? 0.609 -7.423 -4.270 1.00 80.56 187 ARG A O 1
ATOM 1469 N N . TYR A 1 188 ? 0.621 -6.561 -6.334 1.00 78.38 188 TYR A N 1
ATOM 1470 C CA . TYR A 1 188 ? -0.703 -5.947 -6.215 1.00 78.38 188 TYR A CA 1
ATOM 1471 C C . TYR A 1 188 ? -1.798 -6.992 -5.946 1.00 78.38 188 TYR A C 1
ATOM 1473 O O . TYR A 1 188 ? -2.684 -6.780 -5.122 1.00 78.38 188 TYR A O 1
ATOM 1481 N N . ASN A 1 189 ? -1.728 -8.152 -6.605 1.00 80.31 189 ASN A N 1
ATOM 1482 C CA . ASN A 1 189 ? -2.665 -9.246 -6.361 1.00 80.31 189 ASN A CA 1
ATOM 1483 C C . ASN A 1 189 ? -2.564 -9.779 -4.924 1.00 80.31 189 ASN A C 1
ATOM 1485 O O . ASN A 1 189 ? -3.598 -10.034 -4.304 1.00 80.31 189 ASN A O 1
ATOM 1489 N N . GLU A 1 190 ? -1.348 -9.920 -4.391 1.00 82.69 190 GLU A N 1
ATOM 1490 C CA . GLU A 1 190 ? -1.116 -10.281 -2.989 1.00 82.69 190 GLU A CA 1
ATOM 1491 C C . GLU A 1 190 ? -1.714 -9.231 -2.042 1.00 82.69 190 GLU A C 1
ATOM 1493 O O . GLU A 1 190 ? -2.489 -9.580 -1.154 1.00 82.69 190 GLU A O 1
ATOM 1498 N N . GLU A 1 191 ? -1.453 -7.943 -2.274 1.00 82.38 191 GLU A N 1
ATOM 1499 C CA . GLU A 1 191 ? -2.007 -6.839 -1.477 1.00 82.38 191 GLU A CA 1
ATOM 1500 C C . GLU A 1 191 ? -3.545 -6.848 -1.482 1.00 82.38 191 GLU A C 1
ATOM 1502 O O . GLU A 1 191 ? -4.176 -6.727 -0.432 1.00 82.38 191 GLU A O 1
ATOM 1507 N N . VAL A 1 192 ? -4.181 -7.085 -2.635 1.00 84.25 192 VAL A N 1
ATOM 1508 C CA . VAL A 1 192 ? -5.646 -7.211 -2.729 1.00 84.25 192 VAL A CA 1
ATOM 1509 C C . VAL A 1 192 ? -6.164 -8.395 -1.908 1.00 84.25 192 VAL A C 1
ATOM 1511 O O . VAL A 1 192 ? -7.211 -8.284 -1.262 1.00 84.25 192 VAL A O 1
ATOM 1514 N N . GLN A 1 193 ? -5.470 -9.536 -1.932 1.00 82.06 193 GLN A N 1
ATOM 1515 C CA . GLN A 1 193 ? -5.834 -10.691 -1.108 1.00 82.06 193 GLN A CA 1
ATOM 1516 C C . GLN A 1 193 ? -5.674 -10.385 0.386 1.00 82.06 193 GLN A C 1
ATOM 1518 O O . GLN A 1 193 ? -6.584 -10.681 1.163 1.00 82.06 193 GLN A O 1
ATOM 1523 N N . LEU A 1 194 ? -4.573 -9.741 0.779 1.00 84.94 194 LEU A N 1
ATOM 1524 C CA . LEU A 1 194 ? -4.308 -9.337 2.160 1.00 84.94 194 LEU A CA 1
ATOM 1525 C C . LEU A 1 194 ? -5.365 -8.362 2.680 1.00 84.94 194 LEU A C 1
ATOM 1527 O O . LEU A 1 194 ? -5.900 -8.580 3.764 1.00 84.94 194 LEU A O 1
ATOM 1531 N N . ILE A 1 195 ? -5.741 -7.352 1.893 1.00 87.19 195 ILE A N 1
ATOM 1532 C CA . ILE A 1 195 ? -6.779 -6.383 2.266 1.00 87.19 195 ILE A CA 1
ATOM 1533 C C . ILE A 1 195 ? -8.129 -7.082 2.453 1.00 87.19 195 ILE A C 1
ATOM 1535 O O . ILE A 1 195 ? -8.824 -6.826 3.434 1.00 87.19 195 ILE A O 1
ATOM 1539 N N . LYS A 1 196 ? -8.511 -7.999 1.553 1.00 86.31 196 LYS A N 1
ATOM 1540 C CA . LYS A 1 196 ? -9.759 -8.773 1.699 1.00 86.31 196 LYS A CA 1
ATOM 1541 C C . LYS A 1 196 ? -9.778 -9.563 3.002 1.00 86.31 196 LYS A C 1
ATOM 1543 O O . LYS A 1 196 ? -10.793 -9.582 3.698 1.00 86.31 196 LYS A O 1
ATOM 1548 N N . GLU A 1 197 ? -8.664 -10.200 3.326 1.00 90.00 197 GLU A N 1
ATOM 1549 C CA . GLU A 1 197 ? -8.519 -10.958 4.560 1.00 90.00 197 GLU A CA 1
ATOM 1550 C C . GLU A 1 197 ? -8.530 -10.037 5.794 1.00 90.00 197 GLU A C 1
ATOM 1552 O O . GLU A 1 197 ? -9.180 -10.340 6.792 1.00 90.00 197 GLU A O 1
ATOM 1557 N N . GLU A 1 198 ? -7.885 -8.873 5.734 1.00 91.19 198 GLU A N 1
ATOM 1558 C CA . GLU A 1 198 ? -7.898 -7.876 6.807 1.00 91.19 198 GLU A CA 1
ATOM 1559 C C . GLU A 1 198 ? -9.308 -7.314 7.053 1.00 91.19 198 GLU A C 1
ATOM 1561 O O . GLU A 1 198 ? -9.758 -7.211 8.199 1.00 91.19 198 GLU A O 1
ATOM 1566 N N . MET A 1 199 ? -10.069 -7.044 5.991 1.00 92.00 199 MET A N 1
ATOM 1567 C CA . MET A 1 199 ? -11.484 -6.667 6.077 1.00 92.00 199 MET A CA 1
ATOM 1568 C C . MET A 1 199 ? -12.314 -7.763 6.764 1.00 92.00 199 MET A C 1
ATOM 1570 O O . MET A 1 199 ? -13.172 -7.475 7.594 1.00 92.00 199 MET A O 1
ATOM 1574 N N . GLN A 1 200 ? -12.055 -9.042 6.489 1.00 91.19 200 GLN A N 1
ATOM 1575 C CA . GLN A 1 200 ? -12.750 -10.127 7.193 1.00 91.19 200 GLN A CA 1
ATOM 1576 C C . GLN A 1 200 ? -12.335 -10.209 8.667 1.00 91.19 200 GLN A C 1
ATOM 1578 O O . GLN A 1 200 ? -13.192 -10.282 9.553 1.00 91.19 200 GLN A O 1
ATOM 1583 N N . ARG A 1 201 ? -11.031 -10.134 8.951 1.00 95.12 201 ARG A N 1
ATOM 1584 C CA . ARG A 1 201 ? -10.489 -10.190 10.315 1.00 95.12 201 ARG A CA 1
ATOM 1585 C C . ARG A 1 201 ? -10.984 -9.049 11.183 1.00 95.12 201 ARG A C 1
ATOM 1587 O O . ARG A 1 201 ? -11.318 -9.274 12.337 1.00 95.12 201 ARG A O 1
ATOM 1594 N N . THR A 1 202 ? -11.089 -7.839 10.653 1.00 95.12 202 THR A N 1
ATOM 1595 C CA . THR A 1 202 ? -11.635 -6.694 11.396 1.00 95.12 202 THR A CA 1
ATOM 1596 C C . THR A 1 202 ? -13.103 -6.904 11.785 1.00 95.12 202 THR A C 1
ATOM 1598 O O . THR A 1 202 ? -13.461 -6.605 12.925 1.00 95.12 202 THR A O 1
ATOM 1601 N N . LEU A 1 203 ? -13.950 -7.481 10.916 1.00 95.88 203 LEU A N 1
ATOM 1602 C CA . LEU A 1 203 ? -15.329 -7.842 11.290 1.00 95.88 203 LEU A CA 1
ATOM 1603 C C . LEU A 1 203 ? -15.370 -8.906 12.389 1.00 95.88 203 LEU A C 1
ATOM 1605 O O . LEU A 1 203 ? -16.163 -8.773 13.324 1.00 95.88 203 LEU A O 1
ATOM 1609 N N . LEU A 1 204 ? -14.534 -9.942 12.274 1.00 96.38 204 LEU A N 1
ATOM 1610 C CA . LEU A 1 204 ? -14.450 -11.023 13.258 1.00 96.38 204 LEU A CA 1
ATOM 1611 C C . LEU A 1 204 ? -13.946 -10.515 14.609 1.00 96.38 204 LEU A C 1
ATOM 1613 O O . LEU A 1 204 ? -14.529 -10.842 15.636 1.00 96.38 204 LEU A O 1
ATOM 1617 N N . THR A 1 205 ? -12.922 -9.664 14.620 1.00 96.31 205 THR A N 1
ATOM 1618 C CA . THR A 1 205 ? -12.402 -9.052 15.847 1.00 96.31 205 THR A CA 1
ATOM 1619 C C . THR A 1 205 ? -13.464 -8.186 16.518 1.00 96.31 205 THR A C 1
ATOM 1621 O O . THR A 1 205 ? -13.638 -8.274 17.727 1.00 96.31 205 THR A O 1
ATOM 1624 N N . LEU A 1 206 ? -14.230 -7.393 15.758 1.00 96.88 206 LEU A N 1
ATOM 1625 C CA . LEU A 1 206 ? -15.330 -6.598 16.318 1.00 96.88 206 LEU A CA 1
ATOM 1626 C C . LEU A 1 206 ? -16.456 -7.468 16.888 1.00 96.88 206 LEU A C 1
ATOM 1628 O O . LEU A 1 206 ? -17.030 -7.122 17.918 1.00 96.88 206 LEU A O 1
ATOM 1632 N N . GLU A 1 207 ? -16.782 -8.580 16.230 1.00 96.75 207 GLU A N 1
ATOM 1633 C CA . GLU A 1 207 ? -17.756 -9.553 16.728 1.00 96.75 207 GLU A CA 1
ATOM 1634 C C . GLU A 1 207 ? -17.281 -10.235 18.008 1.00 96.75 207 GLU A C 1
ATOM 1636 O O . GLU A 1 207 ? -18.034 -10.310 18.975 1.00 96.75 207 GLU A O 1
ATOM 1641 N N . TYR A 1 208 ? -16.022 -10.663 18.033 1.00 97.50 208 TYR A N 1
ATOM 1642 C CA . TYR A 1 208 ? -15.400 -11.257 19.206 1.00 97.50 208 TYR A CA 1
ATOM 1643 C C . TYR A 1 208 ? -15.353 -10.267 20.379 1.00 97.50 208 TYR A C 1
ATOM 1645 O O . TYR A 1 208 ? -15.788 -10.600 21.476 1.00 97.50 208 TYR A O 1
ATOM 1653 N N . SER A 1 209 ? -14.947 -9.013 20.150 1.00 95.25 209 SER A N 1
ATOM 1654 C CA . SER A 1 209 ? -14.987 -7.978 21.191 1.00 95.25 209 SER A CA 1
ATOM 1655 C C . SER A 1 209 ? -16.410 -7.701 21.685 1.00 95.25 209 SER A C 1
ATOM 1657 O O . SER A 1 209 ? -16.607 -7.488 22.877 1.00 95.25 209 SER A O 1
ATOM 1659 N N . ALA A 1 210 ? -17.421 -7.710 20.805 1.00 96.94 210 ALA A N 1
ATOM 1660 C CA . ALA A 1 210 ? -18.816 -7.571 21.228 1.00 96.94 210 ALA A CA 1
ATOM 1661 C C . ALA A 1 210 ? -19.254 -8.738 22.126 1.00 96.94 210 ALA A C 1
ATOM 1663 O O . ALA A 1 210 ? -19.879 -8.499 23.156 1.00 96.94 210 ALA A O 1
ATOM 1664 N N . TYR A 1 211 ? -18.869 -9.967 21.769 1.00 96.44 211 TYR A N 1
ATOM 1665 C CA . TYR A 1 211 ? -19.111 -11.163 22.572 1.00 96.44 211 TYR A CA 1
ATOM 1666 C C . TYR A 1 211 ? -18.455 -11.068 23.958 1.00 96.44 211 TYR A C 1
ATOM 1668 O O . TYR A 1 211 ? -19.125 -11.312 24.957 1.00 96.44 211 TYR A O 1
ATOM 1676 N N . GLU A 1 212 ? -17.192 -10.638 24.048 1.00 96.81 212 GLU A N 1
ATOM 1677 C CA . GLU A 1 212 ? -16.506 -10.449 25.338 1.00 96.81 212 GLU A CA 1
ATOM 1678 C C . GLU A 1 212 ? -17.223 -9.423 26.232 1.00 96.81 212 GLU A C 1
ATOM 1680 O O . GLU A 1 212 ? -17.361 -9.624 27.443 1.00 96.81 212 GLU A O 1
ATOM 1685 N N . TRP A 1 213 ? -17.723 -8.328 25.647 1.00 96.19 213 TRP A N 1
ATOM 1686 C CA . TRP A 1 213 ? -18.512 -7.336 26.381 1.00 96.19 213 TRP A CA 1
ATOM 1687 C C . TRP A 1 213 ? -19.887 -7.867 26.807 1.00 96.19 213 TRP A C 1
ATOM 1689 O O . TRP A 1 213 ? -20.322 -7.560 27.918 1.00 96.19 213 TRP A O 1
ATOM 1699 N N . ASP A 1 214 ? -20.556 -8.668 25.975 1.00 94.75 214 ASP A N 1
ATOM 1700 C CA . ASP A 1 214 ? -21.830 -9.315 26.316 1.00 94.75 214 ASP A CA 1
ATOM 1701 C C . ASP A 1 214 ? -21.656 -10.351 27.439 1.00 94.75 214 ASP A C 1
ATOM 1703 O O . ASP A 1 214 ? -22.453 -10.382 28.382 1.00 94.75 214 ASP A O 1
ATOM 1707 N N . GLU A 1 215 ? -20.574 -11.136 27.417 1.00 93.31 215 GLU A N 1
ATOM 1708 C CA . GLU A 1 215 ? -20.215 -12.014 28.534 1.00 93.31 215 GLU A CA 1
ATOM 1709 C C . GLU A 1 215 ? -19.997 -11.198 29.810 1.00 93.31 215 GLU A C 1
ATOM 1711 O O . GLU A 1 215 ? -20.592 -11.502 30.845 1.00 93.31 215 GLU A O 1
ATOM 1716 N N . CYS A 1 216 ? -19.240 -10.102 29.735 1.00 89.31 216 CYS A N 1
ATOM 1717 C CA . CYS A 1 216 ? -19.027 -9.201 30.868 1.00 89.31 216 CYS A CA 1
ATOM 1718 C C . CYS A 1 216 ? -20.332 -8.570 31.395 1.00 89.31 216 CYS A C 1
ATOM 1720 O O . CYS A 1 216 ? -20.433 -8.302 32.593 1.00 89.31 216 CYS A O 1
ATOM 1722 N N . ALA A 1 217 ? -21.340 -8.347 30.543 1.00 89.19 217 ALA A N 1
ATOM 1723 C CA . ALA A 1 217 ? -22.666 -7.884 30.958 1.00 89.19 217 ALA A CA 1
ATOM 1724 C C . ALA A 1 217 ? -23.476 -8.973 31.688 1.00 89.19 217 ALA A C 1
ATOM 1726 O O . ALA A 1 217 ? -24.356 -8.647 32.484 1.00 89.19 217 ALA A O 1
ATOM 1727 N N . SER A 1 218 ? -23.182 -10.251 31.436 1.00 86.38 218 SER A N 1
ATOM 1728 C CA . SER A 1 218 ? -23.838 -11.396 32.084 1.00 86.38 218 SER A CA 1
ATOM 1729 C C . SER A 1 218 ? -23.219 -11.791 33.432 1.00 86.38 218 SER A C 1
ATOM 1731 O O . SER A 1 218 ? -23.855 -12.491 34.219 1.00 86.38 218 SER A O 1
ATOM 1733 N N . VAL A 1 219 ? -21.998 -11.328 33.723 1.00 86.12 219 VAL A N 1
ATOM 1734 C CA . VAL A 1 219 ? -21.293 -11.633 34.973 1.00 86.12 219 VAL A CA 1
ATOM 1735 C C . VAL A 1 219 ? -21.851 -10.797 36.127 1.00 86.12 219 VAL A C 1
ATOM 1737 O O . VAL A 1 219 ? -21.885 -9.565 36.093 1.00 86.12 219 VAL A O 1
ATOM 1740 N N . GLU A 1 220 ? -22.249 -11.473 37.202 1.00 80.38 220 GLU A N 1
ATOM 1741 C CA . GLU A 1 220 ? -22.621 -10.823 38.455 1.00 80.38 220 GLU A CA 1
ATOM 1742 C C . GLU A 1 220 ? -21.377 -10.570 39.314 1.00 80.38 220 GLU A C 1
ATOM 1744 O O . GLU A 1 220 ? -20.661 -11.492 39.698 1.00 80.38 220 GLU A O 1
ATOM 1749 N N . PHE A 1 221 ? -21.120 -9.302 39.634 1.00 75.56 221 PHE A N 1
ATOM 1750 C CA . PHE A 1 221 ? -20.054 -8.911 40.555 1.00 75.56 221 PHE A CA 1
ATOM 1751 C C . PHE A 1 221 ? -20.613 -8.732 41.966 1.00 75.56 221 PHE A C 1
ATOM 1753 O O . PHE A 1 221 ? -21.659 -8.101 42.131 1.00 75.56 221 PHE A O 1
ATOM 1760 N N . GLU A 1 222 ? -19.871 -9.172 42.988 1.00 80.31 222 GLU A N 1
ATOM 1761 C CA . GLU A 1 222 ? -20.157 -8.891 44.404 1.00 80.31 222 GLU A CA 1
ATOM 1762 C C . GLU A 1 222 ? -19.992 -7.386 44.707 1.00 80.31 222 GLU A C 1
ATOM 1764 O O . GLU A 1 222 ? -18.993 -6.915 45.249 1.00 80.31 222 GLU A O 1
ATOM 1769 N N . THR A 1 223 ? -20.970 -6.584 44.291 1.00 79.31 223 THR A N 1
ATOM 1770 C CA . THR A 1 223 ? -21.005 -5.128 44.459 1.00 79.31 223 THR A CA 1
ATOM 1771 C C . THR A 1 223 ? -22.421 -4.658 44.799 1.00 79.31 223 THR A C 1
ATOM 1773 O O . THR A 1 223 ? -23.378 -5.425 44.780 1.00 79.31 223 THR A O 1
ATOM 1776 N N . CYS A 1 224 ? -22.578 -3.376 45.151 1.00 85.81 224 CYS A N 1
ATOM 1777 C CA . CYS A 1 224 ? -23.899 -2.787 45.386 1.00 85.81 224 CYS A CA 1
ATOM 1778 C C . CYS A 1 224 ? -24.784 -2.898 44.118 1.00 85.81 224 CYS A C 1
ATOM 1780 O O . CYS A 1 224 ? -24.289 -2.570 43.035 1.00 85.81 224 CYS A O 1
ATOM 1782 N N . PRO A 1 225 ? -26.086 -3.239 44.227 1.00 86.25 225 PRO A N 1
ATOM 1783 C CA . PRO A 1 225 ? -26.973 -3.480 43.078 1.00 86.25 225 PRO A CA 1
ATOM 1784 C C . PRO A 1 225 ? -27.013 -2.348 42.041 1.00 86.25 225 PRO A C 1
ATOM 1786 O O . PRO A 1 225 ? -27.074 -2.587 40.838 1.00 86.25 225 PRO A O 1
ATOM 1789 N N . ILE A 1 226 ? -26.930 -1.091 42.491 1.00 87.81 226 ILE A N 1
ATOM 1790 C CA . ILE A 1 226 ? -26.909 0.083 41.602 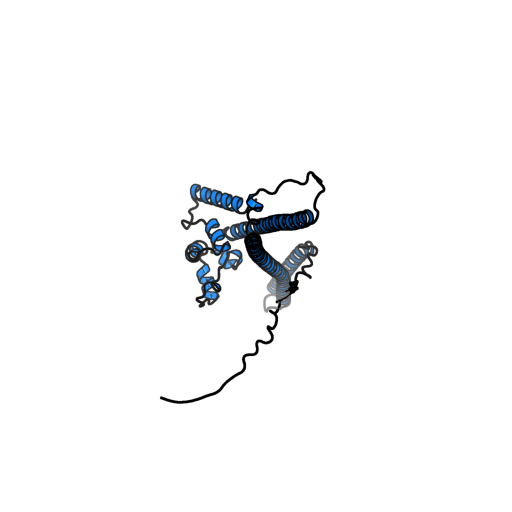1.00 87.81 226 ILE A CA 1
ATOM 1791 C C . ILE A 1 226 ? -25.631 0.099 40.752 1.00 87.81 226 ILE A C 1
ATOM 1793 O O . ILE A 1 226 ? -25.671 0.406 39.561 1.00 87.81 226 ILE A O 1
ATOM 1797 N N . ARG A 1 227 ? -24.487 -0.245 41.357 1.00 86.31 227 ARG A N 1
ATOM 1798 C CA . ARG A 1 227 ? -23.200 -0.315 40.656 1.00 86.31 227 ARG A CA 1
ATOM 1799 C C . ARG A 1 227 ? -23.187 -1.481 39.669 1.00 86.31 227 ARG A C 1
ATOM 1801 O O . ARG A 1 227 ? -22.717 -1.295 38.552 1.00 86.31 227 ARG A O 1
ATOM 1808 N N . GLN A 1 228 ? -23.746 -2.628 40.052 1.00 87.31 228 GLN A N 1
ATOM 1809 C CA . GLN A 1 228 ? -23.900 -3.785 39.172 1.00 87.31 228 GLN A CA 1
ATOM 1810 C C . GLN A 1 228 ? -24.749 -3.440 37.940 1.00 87.31 228 GLN A C 1
ATOM 1812 O O . GLN A 1 228 ? -24.304 -3.643 36.816 1.00 87.31 228 GLN A O 1
ATOM 1817 N N . SER A 1 229 ? -25.911 -2.807 38.136 1.00 89.50 229 SER A N 1
ATOM 1818 C CA . SER A 1 229 ? -26.769 -2.352 37.034 1.00 89.50 229 SER A CA 1
ATOM 1819 C C . SER A 1 229 ? -26.050 -1.373 36.092 1.00 89.50 229 SER A C 1
ATOM 1821 O O . SER A 1 229 ? -26.183 -1.481 34.874 1.00 89.50 229 SER A O 1
ATOM 1823 N N . GLY A 1 230 ? -25.237 -0.457 36.634 1.00 91.94 230 GLY A N 1
ATOM 1824 C CA . GLY A 1 230 ? -24.428 0.468 35.835 1.00 91.94 230 GLY A CA 1
ATOM 1825 C C . GLY A 1 230 ? -23.331 -0.220 35.016 1.00 91.94 230 GLY A C 1
ATOM 1826 O O . GLY A 1 230 ? -23.141 0.125 33.850 1.00 91.94 230 GLY A O 1
ATOM 1827 N N . LEU A 1 231 ? -22.634 -1.203 35.597 1.00 90.81 231 LEU A N 1
ATOM 1828 C CA . LEU A 1 231 ? -21.615 -1.996 34.898 1.00 90.81 231 LEU A CA 1
ATOM 1829 C C . LEU A 1 231 ? -22.231 -2.822 33.765 1.00 90.81 231 LEU A C 1
ATOM 1831 O O . LEU A 1 231 ? -21.726 -2.776 32.646 1.00 90.81 231 LEU A O 1
ATOM 1835 N N . MET A 1 232 ? -23.359 -3.488 34.026 1.00 91.56 232 MET A N 1
ATOM 1836 C CA . MET A 1 232 ? -24.105 -4.244 33.013 1.00 91.56 232 MET A CA 1
ATOM 1837 C C . MET A 1 232 ? -24.568 -3.339 31.866 1.00 91.56 232 MET A C 1
ATOM 1839 O O . MET A 1 232 ? -24.356 -3.655 30.698 1.00 91.56 232 MET A O 1
ATOM 1843 N N . ALA A 1 233 ? -25.140 -2.171 32.182 1.00 93.50 233 ALA A N 1
ATOM 1844 C CA . ALA A 1 233 ? -25.571 -1.206 31.172 1.00 93.50 233 ALA A CA 1
ATOM 1845 C C . ALA A 1 233 ? -24.396 -0.652 30.345 1.00 93.50 233 ALA A C 1
ATOM 1847 O O . ALA A 1 233 ? -24.540 -0.420 29.144 1.00 93.50 233 ALA A O 1
ATOM 1848 N N . TYR A 1 234 ? -23.232 -0.440 30.968 1.00 94.25 234 TYR A N 1
ATOM 1849 C CA . TYR A 1 234 ? -22.028 0.002 30.268 1.00 94.25 234 TYR A CA 1
ATOM 1850 C C . TYR A 1 234 ? -21.479 -1.081 29.335 1.00 94.25 234 TYR A C 1
ATOM 1852 O O . TYR A 1 234 ? -21.210 -0.785 28.172 1.00 94.25 234 TYR A O 1
ATOM 1860 N N . ALA A 1 235 ? -21.360 -2.321 29.812 1.00 95.56 235 ALA A N 1
ATOM 1861 C CA . ALA A 1 235 ? -20.893 -3.451 29.015 1.00 95.56 235 ALA A CA 1
ATOM 1862 C C . ALA A 1 235 ? -21.818 -3.702 27.809 1.00 95.56 235 ALA A C 1
ATOM 1864 O O . ALA A 1 235 ? -21.350 -3.709 26.673 1.00 95.56 235 ALA A O 1
ATOM 1865 N N . ALA A 1 236 ? -23.139 -3.726 28.024 1.00 94.38 236 ALA A N 1
ATOM 1866 C CA . ALA A 1 236 ? -24.124 -3.839 26.945 1.00 94.38 236 ALA A CA 1
ATOM 1867 C C . ALA A 1 236 ? -24.035 -2.678 25.933 1.00 94.38 236 ALA A C 1
ATOM 1869 O O . ALA A 1 236 ? -24.205 -2.864 24.726 1.00 94.38 236 ALA A O 1
ATOM 1870 N N . ARG A 1 237 ? -23.733 -1.455 26.395 1.00 96.44 237 ARG A N 1
ATOM 1871 C CA . ARG A 1 237 ? -23.483 -0.318 25.497 1.00 96.44 237 ARG A CA 1
ATOM 1872 C C . ARG A 1 237 ? -22.219 -0.525 24.659 1.00 96.44 237 ARG A C 1
ATOM 1874 O O . ARG A 1 237 ? -22.254 -0.196 23.475 1.00 96.44 237 ARG A O 1
ATOM 1881 N N . GLN A 1 238 ? -21.127 -1.022 25.243 1.00 97.12 238 GLN A N 1
ATOM 1882 C CA . GLN A 1 238 ? -19.889 -1.304 24.503 1.00 97.12 238 GLN A CA 1
ATOM 1883 C C . GLN A 1 238 ? -20.106 -2.395 23.451 1.00 97.12 238 GLN A C 1
ATOM 1885 O O . GLN A 1 238 ? -19.746 -2.186 22.292 1.00 97.12 238 GLN A O 1
ATOM 1890 N N . ALA A 1 239 ? -20.791 -3.486 23.805 1.00 96.62 239 ALA A N 1
ATOM 1891 C CA . ALA A 1 239 ? -21.162 -4.535 22.857 1.00 96.62 239 ALA A CA 1
ATOM 1892 C C . ALA A 1 239 ? -21.955 -3.971 21.665 1.00 96.62 239 ALA A C 1
ATOM 1894 O O . ALA A 1 239 ? -21.591 -4.188 20.507 1.00 96.62 239 ALA A O 1
ATOM 1895 N N . ASN A 1 240 ? -22.970 -3.141 21.935 1.00 97.00 240 ASN A N 1
ATOM 1896 C CA . ASN A 1 240 ? -23.750 -2.480 20.887 1.00 97.00 240 ASN A CA 1
ATOM 1897 C C . ASN A 1 240 ? -22.882 -1.559 20.001 1.00 97.00 240 ASN A C 1
ATOM 1899 O O . ASN A 1 240 ? -23.031 -1.556 18.782 1.00 97.00 240 ASN A O 1
ATOM 1903 N N . ILE A 1 241 ? -21.921 -0.815 20.565 1.00 97.19 241 ILE A N 1
ATOM 1904 C CA . ILE A 1 241 ? -20.993 0.015 19.772 1.00 97.19 241 ILE A CA 1
ATOM 1905 C C . ILE A 1 241 ? -20.194 -0.845 18.783 1.00 97.19 241 ILE A C 1
ATOM 1907 O O . ILE A 1 241 ? -20.142 -0.510 17.598 1.00 97.19 241 ILE A O 1
ATOM 1911 N N . HIS A 1 242 ? -19.616 -1.961 19.235 1.00 96.94 242 HIS A N 1
ATOM 1912 C CA . HIS A 1 242 ? -18.871 -2.873 18.364 1.00 96.94 242 HIS A CA 1
ATOM 1913 C C . HIS A 1 242 ? -19.763 -3.486 17.273 1.00 96.94 242 HIS A C 1
ATOM 1915 O O . HIS A 1 242 ? -19.371 -3.501 16.104 1.00 96.94 242 HIS A O 1
ATOM 1921 N N . GLN A 1 243 ? -20.992 -3.892 17.612 1.00 97.12 243 GLN A N 1
ATOM 1922 C CA . GLN A 1 243 ? -21.976 -4.388 16.641 1.00 97.12 243 GLN A CA 1
ATOM 1923 C C . GLN A 1 243 ? -22.355 -3.323 15.599 1.00 97.12 243 GLN A C 1
ATOM 1925 O O . GLN A 1 243 ? -22.432 -3.624 14.407 1.00 97.12 243 GLN A O 1
ATOM 1930 N N . VAL A 1 244 ? -22.540 -2.064 16.010 1.00 97.75 244 VAL A N 1
ATOM 1931 C CA . VAL A 1 244 ? -22.838 -0.948 15.097 1.00 97.75 244 VAL A CA 1
ATOM 1932 C C . VAL A 1 244 ? -21.657 -0.657 14.169 1.00 97.75 244 VAL A C 1
ATOM 1934 O O . VAL A 1 244 ? -21.869 -0.435 12.976 1.00 97.75 244 VAL A O 1
ATOM 1937 N N . ILE A 1 245 ? -20.419 -0.667 14.675 1.00 96.88 245 ILE A N 1
ATOM 1938 C CA . ILE A 1 245 ? -19.218 -0.485 13.843 1.00 96.88 245 ILE A CA 1
ATOM 1939 C C . ILE A 1 245 ? -19.096 -1.640 12.842 1.00 96.88 245 ILE A C 1
ATOM 1941 O O . ILE A 1 245 ? -18.930 -1.386 11.649 1.00 96.88 245 ILE A O 1
ATOM 1945 N N . LYS A 1 246 ? -19.284 -2.890 13.289 1.00 96.50 246 LYS A N 1
ATOM 1946 C CA . LYS A 1 246 ? -19.310 -4.079 12.422 1.00 96.50 246 LYS A CA 1
ATOM 1947 C C . LYS A 1 246 ? -20.363 -3.941 11.322 1.00 96.50 246 LYS A C 1
ATOM 1949 O O . LYS A 1 246 ? -20.060 -4.171 10.156 1.00 96.50 246 LYS A O 1
ATOM 1954 N N . ALA A 1 247 ? -21.585 -3.533 11.668 1.00 95.44 247 ALA A N 1
ATOM 1955 C CA . ALA A 1 247 ? -22.669 -3.345 10.705 1.00 95.44 247 ALA A CA 1
ATOM 1956 C C . ALA A 1 247 ? -22.347 -2.245 9.680 1.00 95.44 247 ALA A C 1
ATOM 1958 O O . ALA A 1 247 ? -22.610 -2.415 8.489 1.00 95.44 247 ALA A O 1
ATOM 1959 N N . LYS A 1 248 ? -21.733 -1.138 10.120 1.00 94.75 248 LYS A N 1
ATOM 1960 C CA . LYS A 1 248 ? -21.264 -0.075 9.220 1.00 94.75 248 LYS A CA 1
ATOM 1961 C C . LYS A 1 248 ? -20.184 -0.575 8.265 1.00 94.75 248 LYS A C 1
ATOM 1963 O O . LYS A 1 248 ? -20.321 -0.362 7.066 1.00 94.75 248 LYS A O 1
ATOM 1968 N N . PHE A 1 249 ? -19.147 -1.245 8.765 1.00 94.50 249 PHE A N 1
ATOM 1969 C CA . PHE A 1 249 ? -18.075 -1.786 7.924 1.00 94.50 249 PHE A CA 1
ATOM 1970 C C . PHE A 1 249 ? -18.586 -2.858 6.965 1.00 94.50 249 PHE A C 1
ATOM 1972 O O . PHE A 1 249 ? -18.313 -2.776 5.775 1.00 94.50 249 PHE A O 1
ATOM 1979 N N . SER A 1 250 ? -19.429 -3.777 7.436 1.00 92.75 250 SER A N 1
ATOM 1980 C CA . SER A 1 250 ? -20.098 -4.766 6.586 1.00 92.75 250 SER A CA 1
ATOM 1981 C C . SER A 1 250 ? -20.920 -4.106 5.470 1.00 92.75 250 SER A C 1
ATOM 1983 O O . SER A 1 250 ? -20.846 -4.522 4.316 1.00 92.75 250 SER A O 1
ATOM 1985 N N . SER A 1 251 ? -21.639 -3.015 5.760 1.00 92.56 251 SER A N 1
ATOM 1986 C CA . SER A 1 251 ? -22.358 -2.236 4.741 1.00 92.56 251 SER A CA 1
ATOM 1987 C C . SER A 1 251 ? -21.408 -1.579 3.728 1.00 92.56 251 SER A C 1
ATOM 1989 O O . SER A 1 251 ? -21.585 -1.734 2.523 1.00 92.56 251 SER A O 1
ATOM 1991 N N . ILE A 1 252 ? -20.346 -0.911 4.192 1.00 91.06 252 ILE A N 1
ATOM 1992 C CA . ILE A 1 252 ? -19.351 -0.266 3.316 1.00 91.06 252 ILE A CA 1
ATOM 1993 C C . ILE A 1 252 ? -18.668 -1.298 2.405 1.00 91.06 252 ILE A C 1
ATOM 1995 O O . ILE A 1 252 ? -18.473 -1.044 1.217 1.00 91.06 252 ILE A O 1
ATOM 1999 N N . TRP A 1 253 ? -18.326 -2.464 2.949 1.00 89.31 253 TRP A N 1
ATOM 2000 C CA . TRP A 1 253 ? -17.583 -3.510 2.249 1.00 89.31 253 TRP A CA 1
ATOM 2001 C C . TRP A 1 253 ? -18.462 -4.410 1.375 1.00 89.31 253 TRP A C 1
ATOM 2003 O O . TRP A 1 253 ? -17.962 -4.981 0.413 1.00 89.31 253 TRP A O 1
ATOM 2013 N N . SER A 1 254 ? -19.771 -4.483 1.632 1.00 82.44 254 SER A N 1
ATOM 2014 C CA . SER A 1 254 ? -20.734 -5.176 0.759 1.00 82.44 254 SER A CA 1
ATOM 2015 C C . SER A 1 254 ? -21.214 -4.321 -0.418 1.00 82.44 254 SER A C 1
ATOM 2017 O O . SER A 1 254 ? -21.513 -4.860 -1.481 1.00 82.44 254 SER A O 1
ATOM 2019 N N . LEU A 1 255 ? -21.257 -2.991 -0.268 1.00 67.75 255 LEU A N 1
ATOM 2020 C CA . LEU A 1 255 ? -21.687 -2.061 -1.322 1.00 67.75 255 LEU A CA 1
ATOM 2021 C C . LEU A 1 255 ? -20.649 -1.860 -2.433 1.00 67.75 255 LEU A C 1
ATOM 2023 O O . LEU A 1 255 ? -20.958 -1.253 -3.460 1.00 67.75 255 LEU A O 1
ATOM 2027 N N . ARG A 1 256 ? -19.425 -2.359 -2.248 1.00 56.69 256 ARG A N 1
ATOM 2028 C CA . ARG A 1 256 ? -18.339 -2.179 -3.204 1.00 56.69 256 ARG A CA 1
ATOM 2029 C C . ARG A 1 256 ? -17.789 -3.533 -3.641 1.00 56.69 256 ARG A C 1
ATOM 2031 O O . ARG A 1 256 ? -16.856 -4.031 -3.017 1.00 56.69 256 ARG A O 1
ATOM 2038 N N . PRO A 1 257 ? -18.278 -4.105 -4.753 1.00 52.75 257 PRO A N 1
ATOM 2039 C CA . PRO A 1 257 ? -17.451 -5.026 -5.505 1.00 52.75 257 PRO A CA 1
ATOM 2040 C C . PRO A 1 257 ? -16.316 -4.186 -6.110 1.00 52.75 257 PRO A C 1
ATOM 2042 O O . PRO A 1 257 ? -16.434 -3.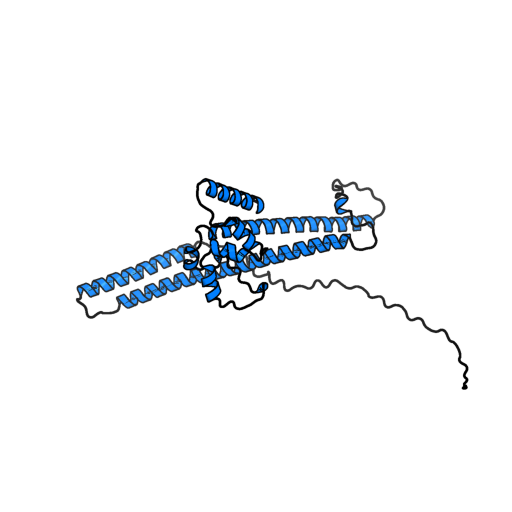655 -7.214 1.00 52.75 257 PRO A O 1
ATOM 2045 N N . LEU A 1 258 ? -15.232 -3.969 -5.352 1.00 50.19 258 LEU A N 1
ATOM 2046 C CA . LEU A 1 258 ? -13.960 -3.592 -5.962 1.00 50.19 258 LEU A CA 1
ATOM 2047 C C . LEU A 1 258 ? -13.613 -4.750 -6.892 1.00 50.19 258 LEU A C 1
ATOM 2049 O O . LEU A 1 258 ? -13.341 -5.844 -6.415 1.00 50.19 258 LEU A O 1
ATOM 2053 N N . THR A 1 259 ? -13.697 -4.472 -8.190 1.00 43.34 259 THR A N 1
ATOM 2054 C CA . THR A 1 259 ? -13.538 -5.402 -9.310 1.00 43.34 259 THR A CA 1
ATOM 2055 C C . THR A 1 259 ? -14.705 -6.383 -9.461 1.00 43.34 259 THR A C 1
ATOM 2057 O O . THR A 1 259 ? -14.714 -7.514 -8.987 1.00 43.34 259 THR A O 1
ATOM 2060 N N . ALA A 1 260 ? -15.715 -5.959 -10.227 1.00 39.50 260 ALA A N 1
ATOM 2061 C CA . ALA A 1 260 ? -16.416 -6.909 -11.076 1.00 39.50 260 ALA A CA 1
ATOM 2062 C C . ALA A 1 260 ? -15.348 -7.688 -11.865 1.00 39.50 260 ALA A C 1
ATOM 2064 O O . ALA A 1 260 ? -14.695 -7.124 -12.736 1.00 39.50 260 ALA A O 1
ATOM 2065 N N . SER A 1 261 ? -15.122 -8.936 -11.454 1.00 40.34 261 SER A N 1
ATOM 2066 C CA . SER A 1 261 ? -14.520 -10.025 -12.216 1.00 40.34 261 SER A CA 1
ATOM 2067 C C . SER A 1 261 ? -13.453 -9.615 -13.236 1.00 40.34 261 SER A C 1
ATOM 2069 O O . SER A 1 261 ? -13.648 -9.770 -14.437 1.00 40.34 261 SER A O 1
ATOM 2071 N N . LEU A 1 262 ? -12.272 -9.203 -12.773 1.00 42.38 262 LEU A N 1
ATOM 2072 C CA . LEU A 1 262 ? -11.076 -9.710 -13.442 1.00 42.38 262 LEU A CA 1
ATOM 2073 C C . LEU A 1 262 ? -10.907 -11.127 -12.907 1.00 42.38 262 LEU A C 1
ATOM 2075 O O . LEU A 1 262 ? -10.310 -11.343 -11.856 1.00 42.38 262 LEU A O 1
ATOM 2079 N N . GLN A 1 263 ? -11.552 -12.077 -13.581 1.00 40.38 263 GLN A N 1
ATOM 2080 C CA . GLN A 1 263 ? -11.170 -13.474 -13.473 1.00 40.38 263 GLN A CA 1
ATOM 2081 C C . GLN A 1 263 ? -9.695 -13.528 -13.884 1.00 40.38 263 GLN A C 1
ATOM 2083 O O . GLN A 1 263 ? -9.366 -13.427 -15.058 1.00 40.38 263 GLN A O 1
ATOM 2088 N N . THR A 1 264 ? -8.799 -13.586 -12.903 1.00 43.09 264 THR A N 1
ATOM 2089 C CA . THR A 1 264 ? -7.400 -13.986 -13.100 1.00 43.09 264 THR A CA 1
ATOM 2090 C C . THR A 1 264 ? -7.272 -15.509 -13.045 1.00 43.09 264 THR A C 1
ATOM 2092 O O . THR A 1 264 ? -6.196 -16.034 -12.785 1.00 43.09 264 THR A O 1
ATOM 2095 N N . GLU A 1 265 ? -8.375 -16.226 -13.245 1.00 41.25 265 GLU A N 1
ATOM 2096 C CA . GLU A 1 265 ? -8.347 -17.609 -13.697 1.00 41.25 265 GLU A CA 1
ATOM 2097 C C . GLU A 1 265 ? -7.996 -17.514 -15.187 1.00 41.25 265 GLU A C 1
ATOM 2099 O O . GLU A 1 265 ? -8.848 -17.080 -15.951 1.00 41.25 265 GLU A O 1
ATOM 2104 N N . ASP A 1 266 ? -6.710 -17.702 -15.531 1.00 37.56 266 ASP A N 1
ATOM 2105 C CA . ASP A 1 266 ? -6.166 -18.069 -16.867 1.00 37.56 266 ASP A CA 1
ATOM 2106 C C . ASP A 1 266 ? -4.754 -17.506 -17.170 1.00 37.56 266 ASP A C 1
ATOM 2108 O O . ASP A 1 266 ? -4.228 -17.720 -18.262 1.00 37.56 266 ASP A O 1
ATOM 2112 N N . LEU A 1 267 ? -4.065 -16.835 -16.232 1.00 46.66 267 LEU A N 1
ATOM 2113 C CA . LEU A 1 267 ? -2.648 -16.460 -16.438 1.00 46.66 267 LEU A CA 1
ATOM 2114 C C . LEU A 1 267 ? -1.631 -17.496 -15.933 1.00 46.66 267 LEU A C 1
ATOM 2116 O O . LEU A 1 267 ? -0.431 -17.219 -15.945 1.00 46.66 267 LEU A O 1
ATOM 2120 N N . ASP A 1 268 ? -2.078 -18.712 -15.617 1.00 39.88 268 ASP A N 1
ATOM 2121 C CA . ASP A 1 268 ? -1.224 -19.900 -15.692 1.00 39.88 268 ASP A CA 1
ATOM 2122 C C . ASP A 1 268 ? -1.125 -20.333 -17.160 1.00 39.88 268 ASP A C 1
ATOM 2124 O O . ASP A 1 268 ? -1.571 -21.401 -17.573 1.00 39.88 268 ASP A O 1
ATOM 2128 N N . VAL A 1 269 ? -0.506 -19.483 -17.985 1.00 48.28 269 VAL A N 1
ATOM 2129 C CA . VAL A 1 269 ? 0.133 -19.973 -19.205 1.00 48.28 269 VAL A CA 1
ATOM 2130 C C . VAL A 1 269 ? 1.398 -20.674 -18.729 1.00 48.28 269 VAL A C 1
ATOM 2132 O O . VAL A 1 269 ? 2.494 -20.109 -18.754 1.00 48.28 269 VAL A O 1
ATOM 2135 N N . GLU A 1 270 ? 1.232 -21.908 -18.240 1.00 36.88 270 GLU A N 1
ATOM 2136 C CA . GLU A 1 270 ? 2.284 -22.916 -18.315 1.00 36.88 270 GLU A CA 1
ATOM 2137 C C . GLU A 1 270 ? 2.925 -22.752 -19.685 1.00 36.88 270 GLU A C 1
ATOM 2139 O O . GLU A 1 270 ? 2.233 -22.776 -20.709 1.00 36.88 270 GLU A O 1
ATOM 2144 N N . GLY A 1 271 ? 4.225 -22.460 -19.683 1.00 40.06 271 GLY A N 1
ATOM 2145 C CA . GLY A 1 271 ? 4.980 -22.178 -20.885 1.00 40.06 271 GLY A CA 1
ATOM 2146 C C . GLY A 1 271 ? 4.751 -23.286 -21.898 1.00 40.06 271 GLY A C 1
ATOM 2147 O O . GLY A 1 271 ? 5.388 -24.335 -21.841 1.00 40.06 271 GLY A O 1
ATOM 2148 N N . LYS A 1 272 ? 3.857 -23.041 -22.859 1.00 34.84 272 LYS A N 1
ATOM 2149 C CA . LYS A 1 272 ? 3.874 -23.755 -24.121 1.00 34.84 272 LYS A CA 1
ATOM 2150 C C . LYS A 1 272 ? 5.191 -23.351 -24.750 1.00 34.84 272 LYS A C 1
ATOM 2152 O O . LYS A 1 272 ? 5.301 -22.277 -25.339 1.00 34.84 272 LYS A O 1
ATOM 2157 N N . HIS A 1 273 ? 6.200 -24.190 -24.532 1.00 30.83 273 HIS A N 1
ATOM 2158 C CA . HIS A 1 273 ? 7.366 -24.270 -25.383 1.00 30.83 273 HIS A CA 1
ATOM 2159 C C . HIS A 1 273 ? 6.845 -24.192 -26.815 1.00 30.83 273 HIS A C 1
ATOM 2161 O O . HIS A 1 273 ? 6.177 -25.101 -27.304 1.00 30.83 273 HIS A O 1
ATOM 2167 N N . ILE A 1 274 ? 7.074 -23.051 -27.456 1.00 34.12 274 ILE A N 1
ATOM 2168 C CA . ILE A 1 274 ? 7.031 -22.981 -28.902 1.00 34.12 274 ILE A CA 1
ATOM 2169 C C . ILE A 1 274 ? 8.246 -23.808 -29.297 1.00 34.12 274 ILE A C 1
ATOM 2171 O O . ILE A 1 274 ? 9.377 -23.333 -29.202 1.00 34.12 274 ILE A O 1
ATOM 2175 N N . GLU A 1 275 ? 8.019 -25.086 -29.599 1.00 29.17 275 GLU A N 1
ATOM 2176 C CA . GLU A 1 275 ? 8.990 -25.916 -30.294 1.00 29.17 275 GLU A CA 1
ATOM 2177 C C . GLU A 1 275 ? 9.287 -25.200 -31.610 1.00 29.17 275 GLU A C 1
ATOM 2179 O O . GLU A 1 275 ? 8.518 -25.242 -32.569 1.00 29.17 275 GLU A O 1
ATOM 2184 N N . VAL A 1 276 ? 10.379 -24.440 -31.612 1.00 34.84 276 VAL A N 1
ATOM 2185 C CA . VAL A 1 276 ? 11.009 -23.986 -32.839 1.00 34.84 276 VAL A CA 1
ATOM 2186 C C . VAL A 1 276 ? 11.518 -25.260 -33.492 1.00 34.84 276 VAL A C 1
ATOM 2188 O O . VAL A 1 276 ? 12.430 -25.902 -32.971 1.00 34.84 276 VAL A O 1
ATOM 2191 N N . ALA A 1 277 ? 10.862 -25.660 -34.579 1.00 32.84 277 ALA A N 1
ATOM 2192 C CA . ALA A 1 277 ? 11.295 -26.759 -35.420 1.00 32.84 277 ALA A CA 1
ATOM 2193 C C . ALA A 1 277 ? 12.751 -26.510 -35.842 1.00 32.84 277 ALA A C 1
ATOM 2195 O O . ALA A 1 277 ? 13.053 -25.606 -36.619 1.00 32.84 277 ALA A O 1
ATOM 2196 N N . SER A 1 278 ? 13.654 -27.286 -35.248 1.00 33.03 278 SER A N 1
ATOM 2197 C CA . SER A 1 278 ? 15.043 -27.423 -35.662 1.00 33.03 278 SER A CA 1
ATOM 2198 C C . SER A 1 278 ? 15.062 -28.338 -36.883 1.00 33.03 278 SER A C 1
ATOM 2200 O O . SER A 1 278 ? 15.225 -29.551 -36.748 1.00 33.03 278 SER A O 1
ATOM 2202 N N . ASP A 1 279 ? 14.855 -27.769 -38.066 1.00 34.44 279 ASP A N 1
ATOM 2203 C CA . ASP A 1 279 ? 15.010 -28.504 -39.316 1.00 34.44 279 ASP A CA 1
ATOM 2204 C C . ASP A 1 279 ? 16.503 -28.707 -39.647 1.00 34.44 279 ASP A C 1
ATOM 2206 O O . ASP A 1 279 ? 17.242 -27.756 -39.893 1.00 34.44 279 ASP A O 1
ATOM 2210 N N . ASN A 1 280 ? 16.883 -29.989 -39.694 1.00 34.56 280 ASN A N 1
ATOM 2211 C CA . ASN A 1 280 ? 17.985 -30.617 -40.435 1.00 34.56 280 ASN A CA 1
ATOM 2212 C C . ASN A 1 280 ? 19.439 -30.174 -40.172 1.00 34.56 280 ASN A C 1
ATOM 2214 O O . ASN A 1 280 ? 20.019 -29.374 -40.908 1.00 34.56 280 ASN A O 1
ATOM 2218 N N . GLU A 1 281 ? 20.109 -30.906 -39.276 1.00 36.28 281 GLU A N 1
ATOM 2219 C CA . GLU A 1 281 ? 21.513 -31.266 -39.503 1.00 36.28 281 GLU A CA 1
ATOM 2220 C C . GLU A 1 281 ? 21.588 -32.188 -40.731 1.00 36.28 281 GLU A C 1
ATOM 2222 O O . GLU A 1 281 ? 21.053 -33.296 -40.743 1.00 36.28 281 GLU A O 1
ATOM 2227 N N . SER A 1 282 ? 22.215 -31.700 -41.799 1.00 38.09 282 SER A N 1
ATOM 2228 C CA . SER A 1 282 ? 22.585 -32.522 -42.949 1.00 38.09 282 SER A CA 1
ATOM 2229 C C . SER A 1 282 ? 23.901 -33.224 -42.624 1.00 38.09 282 SER A C 1
ATOM 2231 O O . SER A 1 282 ? 24.940 -32.570 -42.526 1.00 38.09 282 SER A O 1
ATOM 2233 N N . GLU A 1 283 ? 23.853 -34.542 -42.442 1.00 40.59 283 GLU A N 1
ATOM 2234 C CA . GLU A 1 283 ? 25.042 -35.395 -42.372 1.00 40.59 283 GLU A CA 1
ATOM 2235 C C . GLU A 1 283 ? 25.872 -35.253 -43.665 1.00 40.59 283 GLU A C 1
ATOM 2237 O O . GLU A 1 283 ? 25.306 -35.325 -44.763 1.00 40.59 283 GLU A O 1
ATOM 2242 N N . PRO A 1 284 ? 27.202 -35.062 -43.595 1.00 36.03 284 PRO A N 1
ATOM 2243 C CA . PRO A 1 284 ? 28.041 -35.159 -44.777 1.00 36.03 284 PRO A CA 1
ATOM 2244 C C . PRO A 1 284 ? 28.221 -36.627 -45.181 1.00 36.03 284 PRO A C 1
ATOM 2246 O O . PRO A 1 284 ? 28.527 -37.494 -44.363 1.00 36.03 284 PRO A O 1
ATOM 2249 N N . ALA A 1 285 ? 28.015 -36.861 -46.475 1.00 34.59 285 ALA A N 1
ATOM 2250 C CA . ALA A 1 285 ? 28.094 -38.140 -47.154 1.00 34.59 285 ALA A CA 1
ATOM 2251 C C . ALA A 1 285 ? 29.419 -38.887 -46.921 1.00 34.59 285 ALA A C 1
ATOM 2253 O O . ALA A 1 285 ? 30.499 -38.301 -46.870 1.00 34.59 285 ALA A O 1
ATOM 2254 N N . SER A 1 286 ? 29.281 -40.206 -46.836 1.00 37.75 286 SER A N 1
ATOM 2255 C CA . SER A 1 286 ? 30.320 -41.226 -46.916 1.00 37.75 286 SER A CA 1
ATOM 2256 C C . SER A 1 286 ? 31.106 -41.136 -48.229 1.00 37.75 286 SER A C 1
ATOM 2258 O O . SER A 1 286 ? 30.521 -41.305 -49.301 1.00 37.75 286 SER A O 1
ATOM 2260 N N . ASP A 1 287 ? 32.420 -40.939 -48.137 1.00 38.69 287 ASP A N 1
ATOM 2261 C CA . ASP A 1 287 ? 33.352 -41.229 -49.229 1.00 38.69 287 ASP A CA 1
ATOM 2262 C C . ASP A 1 287 ? 33.796 -42.696 -49.120 1.00 38.69 287 ASP A C 1
ATOM 2264 O O . ASP A 1 287 ? 34.563 -43.066 -48.227 1.00 38.69 287 ASP A O 1
ATOM 2268 N N . ASP A 1 288 ? 33.280 -43.516 -50.035 1.00 38.69 288 ASP A N 1
ATOM 2269 C CA . ASP A 1 288 ? 33.742 -44.874 -50.308 1.00 38.69 288 ASP A CA 1
ATOM 2270 C C . ASP A 1 288 ? 35.033 -44.852 -51.159 1.00 38.69 288 ASP A C 1
ATOM 2272 O O . ASP A 1 288 ? 35.138 -44.144 -52.162 1.00 38.69 288 ASP A O 1
ATOM 2276 N N . ASP A 1 289 ? 35.979 -45.700 -50.749 1.00 40.28 289 ASP A N 1
ATOM 2277 C CA . ASP A 1 289 ? 36.922 -46.485 -51.556 1.00 40.28 289 ASP A CA 1
ATOM 2278 C C . ASP A 1 289 ? 37.923 -45.788 -52.504 1.00 40.28 289 ASP A C 1
ATOM 2280 O O . ASP A 1 289 ? 37.677 -45.563 -53.691 1.00 40.28 289 ASP A O 1
ATOM 2284 N N . ILE A 1 290 ? 39.169 -45.646 -52.025 1.00 40.06 290 ILE A N 1
ATOM 2285 C CA . ILE A 1 290 ? 40.365 -45.734 -52.881 1.00 40.06 290 ILE A CA 1
ATOM 2286 C C . ILE A 1 290 ? 41.281 -46.840 -52.343 1.00 40.06 290 ILE A C 1
ATOM 2288 O O . ILE A 1 290 ? 41.981 -46.673 -51.344 1.00 40.06 290 ILE A O 1
ATOM 2292 N N . ASP A 1 291 ? 41.270 -47.967 -53.057 1.00 40.16 291 ASP A N 1
ATOM 2293 C CA . ASP A 1 291 ? 42.215 -49.078 -52.959 1.00 40.16 291 ASP A CA 1
ATOM 2294 C C . ASP A 1 291 ? 43.668 -48.607 -53.151 1.00 40.16 291 ASP A C 1
ATOM 2296 O O . ASP A 1 291 ? 44.024 -48.052 -54.194 1.00 40.16 291 ASP A O 1
ATOM 2300 N N . ILE A 1 292 ? 44.545 -48.928 -52.196 1.00 41.47 292 ILE A N 1
ATOM 2301 C CA . ILE A 1 292 ? 45.992 -49.010 -52.434 1.00 41.47 292 ILE A CA 1
ATOM 2302 C C . ILE A 1 292 ? 46.465 -50.389 -51.948 1.00 41.47 292 ILE A C 1
ATOM 2304 O O . ILE A 1 292 ? 46.356 -50.677 -50.754 1.00 41.47 292 ILE A O 1
ATOM 2308 N N . PRO A 1 293 ? 46.977 -51.260 -52.838 1.00 38.31 293 PRO A N 1
ATOM 2309 C CA . PRO A 1 293 ? 47.457 -52.582 -52.461 1.00 38.31 293 PRO A CA 1
ATOM 2310 C C . PRO A 1 293 ? 48.819 -52.484 -51.764 1.00 38.31 293 PRO A C 1
ATOM 2312 O O . PRO A 1 293 ? 49.664 -51.665 -52.128 1.00 38.31 293 PRO A O 1
ATOM 2315 N N . GLY A 1 294 ? 49.008 -53.327 -50.751 1.00 37.75 294 GLY A N 1
ATOM 2316 C CA . GLY A 1 294 ? 50.233 -53.404 -49.964 1.00 37.75 294 GLY A CA 1
ATOM 2317 C C . GLY A 1 294 ? 51.349 -54.240 -50.594 1.00 37.75 294 GLY A C 1
ATOM 2318 O O . GLY A 1 294 ? 51.089 -55.130 -51.393 1.00 37.75 294 GLY A O 1
ATOM 2319 N N . ASP A 1 295 ? 52.561 -53.943 -50.128 1.00 37.88 295 ASP A N 1
ATOM 2320 C CA . ASP A 1 295 ? 53.758 -54.789 -49.978 1.00 37.88 295 ASP A CA 1
ATOM 2321 C C . ASP A 1 295 ? 54.515 -54.125 -48.789 1.00 37.88 295 ASP A C 1
ATOM 2323 O O . ASP A 1 295 ? 54.716 -52.911 -48.821 1.00 37.88 295 ASP A O 1
ATOM 2327 N N . VAL A 1 296 ? 54.710 -54.701 -47.588 1.00 48.12 296 VAL A N 1
ATOM 2328 C CA . VAL A 1 296 ? 55.512 -55.887 -47.189 1.00 48.12 296 VAL A CA 1
ATOM 2329 C C . VAL A 1 296 ? 56.957 -55.711 -47.693 1.00 48.12 296 VAL A C 1
ATOM 2331 O O . VAL A 1 296 ? 57.185 -55.776 -48.891 1.00 48.12 296 VAL A O 1
ATOM 2334 N N . ASP A 1 297 ? 57.931 -55.238 -46.903 1.00 38.09 297 ASP A N 1
ATOM 2335 C CA . ASP A 1 297 ? 58.725 -55.942 -45.872 1.00 38.09 297 ASP A CA 1
ATOM 2336 C C . ASP A 1 297 ? 59.739 -54.927 -45.260 1.00 38.09 297 ASP A C 1
ATOM 2338 O O . ASP A 1 297 ? 60.197 -54.040 -45.974 1.00 38.09 297 ASP A O 1
ATOM 2342 N N . SER A 1 298 ? 59.949 -54.835 -43.938 1.00 45.47 298 SER A N 1
ATOM 2343 C CA . SER A 1 298 ? 60.919 -55.575 -43.088 1.00 45.47 298 SER A CA 1
ATOM 2344 C C . SER A 1 298 ? 62.373 -55.030 -43.099 1.00 45.47 298 SER A C 1
ATOM 2346 O O . SER A 1 298 ? 62.896 -54.683 -44.149 1.00 45.47 298 SER A O 1
ATOM 2348 N N . GLU A 1 299 ? 63.000 -55.055 -41.905 1.00 39.91 299 GLU A N 1
ATOM 2349 C CA . GLU A 1 299 ? 64.441 -54.890 -41.552 1.00 39.91 299 GLU A CA 1
ATOM 2350 C C . GLU A 1 299 ? 64.923 -53.444 -41.268 1.00 39.91 299 GLU A C 1
ATOM 2352 O O . GLU A 1 299 ? 64.864 -52.559 -42.113 1.00 39.91 299 GLU A O 1
ATOM 2357 N N . GLU A 1 300 ? 65.168 -53.060 -40.005 1.00 41.62 300 GLU A N 1
ATOM 2358 C CA . GLU A 1 300 ? 66.374 -53.328 -39.178 1.00 41.62 300 GLU A CA 1
ATOM 2359 C C . GLU A 1 300 ? 67.679 -52.775 -39.783 1.00 41.62 300 GLU A C 1
ATOM 2361 O O . GLU A 1 300 ? 68.313 -53.435 -40.596 1.00 41.62 300 GLU A O 1
ATOM 2366 N N . GLU A 1 301 ? 68.073 -51.562 -39.368 1.00 39.06 301 GLU A N 1
ATOM 2367 C CA . GLU A 1 301 ? 69.331 -51.222 -38.653 1.00 39.06 301 GLU A CA 1
ATOM 2368 C C . GLU A 1 301 ? 69.419 -49.710 -38.364 1.00 39.06 301 GLU A C 1
ATOM 2370 O O . GLU A 1 301 ? 69.138 -48.890 -39.270 1.00 39.06 301 GLU A O 1
#

pLDDT: mean 71.9, std 19.39, range [29.17, 97.75]

Radius of gyration: 34.5 Å; chains: 1; bounding box: 96×84×107 Å